Protein AF-A0A9E7H7T5-F1 (afdb_monomer)

Secondary structure (DSSP, 8-state):
-GGGHHHHHHHHHHHHHHHHHHHHHHHHHHHHHHHIIIIIIHHHHHHHHHHHHHHHHHHHHHHHHHHHHHHHHHHHHHH-TT-PPPHHHHHHHHHHHHHHHHHHHHHHHHHHHHHHHHHHHHHHHHHTS-----EETTEEPPP-TTTTT--HHHHHHHHHHHHHHH--THHHHHHHHHHHHHHHHHHHHHH--HHHHHHHHHHHHHHHHHHHHHHHHHHHHHHHHHHSS-TTS-----S-STTTSSSSS--

Organism: NCBI:txid320322

Mean predicted aligned error: 14.16 Å

Sequence (251 aa):
MLTRLTPLKKLINNFSTEIGITIQVVESISRKINKLRNEELWPQITDLLLRIIRMWNGMLECHQMQWLAISEAKRLDLEISGGKLSGDHADEMMQLEMEMLKWIGNFSAWVNAQRNYVKALNGWLLLHLHHEPEETADGVTPFSPGRIGAPLVFIVSNCWSQAMDWNSEREVLDAMQASAAAMHHLWKQQNMEPNERMKASRDRDAWLRALKQKSKSIHREMDSLKGSWPSCLAIPVFPFINGRLKSMQRD

InterPro domains:
  IPR006867 Domain of unknown function DUF632 [PF04782] (8-185)

Structure (mmCIF, N/CA/C/O backbone):
data_AF-A0A9E7H7T5-F1
#
_entry.id   AF-A0A9E7H7T5-F1
#
loop_
_atom_site.group_PDB
_atom_site.id
_atom_site.type_symbol
_atom_site.label_atom_id
_atom_site.label_alt_id
_atom_site.label_comp_id
_atom_site.label_asym_id
_atom_site.label_entity_id
_atom_site.label_seq_id
_atom_site.pdbx_PDB_ins_code
_atom_site.Cartn_x
_atom_site.Cartn_y
_atom_site.Cartn_z
_atom_site.occupancy
_atom_site.B_iso_or_equiv
_atom_site.auth_seq_id
_atom_site.auth_comp_id
_atom_site.auth_asym_id
_atom_site.auth_atom_id
_atom_site.pdbx_PDB_model_num
ATOM 1 N N . MET A 1 1 ? -45.328 -8.128 54.330 1.00 54.44 1 MET A N 1
ATOM 2 C CA . MET A 1 1 ? -44.945 -7.083 53.349 1.00 54.44 1 MET A CA 1
ATOM 3 C C . MET A 1 1 ? -43.490 -6.625 53.525 1.00 54.44 1 MET A C 1
ATOM 5 O O . MET A 1 1 ? -42.759 -6.615 52.546 1.00 54.44 1 MET A O 1
ATOM 9 N N . LEU A 1 2 ? -43.025 -6.349 54.753 1.00 57.38 2 LEU A N 1
ATOM 10 C CA . LEU A 1 2 ? -41.648 -5.898 55.047 1.00 57.38 2 LEU A CA 1
ATOM 11 C C . LEU A 1 2 ? -40.529 -6.927 54.755 1.00 57.38 2 LEU A C 1
ATOM 13 O O . LEU A 1 2 ? -39.432 -6.538 54.366 1.00 57.38 2 LEU A O 1
ATOM 17 N N . THR A 1 3 ? -40.800 -8.233 54.851 1.00 61.06 3 THR A N 1
ATOM 18 C CA . THR A 1 3 ? -39.810 -9.313 54.632 1.00 61.06 3 THR A CA 1
ATOM 19 C C . THR A 1 3 ? -39.387 -9.521 53.173 1.00 61.06 3 THR A C 1
ATOM 21 O O . THR A 1 3 ? -38.349 -10.123 52.925 1.00 61.06 3 THR A O 1
ATOM 24 N N . ARG A 1 4 ? -40.145 -9.006 52.192 1.00 61.66 4 ARG A N 1
ATOM 25 C CA . ARG A 1 4 ? -39.803 -9.092 50.755 1.00 61.66 4 ARG A CA 1
ATOM 26 C C . ARG A 1 4 ? -39.062 -7.863 50.215 1.00 61.66 4 ARG A C 1
ATOM 28 O O . ARG A 1 4 ? -38.539 -7.904 49.108 1.00 61.66 4 ARG A O 1
ATOM 35 N N . LEU A 1 5 ? -38.995 -6.783 50.992 1.00 74.31 5 LEU A N 1
ATOM 36 C CA . LEU A 1 5 ? -38.373 -5.517 50.593 1.00 74.31 5 LEU A CA 1
ATOM 37 C C . LEU A 1 5 ? -36.852 -5.517 50.793 1.00 74.31 5 LEU A C 1
ATOM 39 O O . LEU A 1 5 ? -36.132 -4.869 50.038 1.00 74.31 5 LEU A O 1
ATOM 43 N N . THR A 1 6 ? -36.346 -6.251 51.787 1.00 83.00 6 THR A N 1
ATOM 44 C CA . THR A 1 6 ? -34.906 -6.321 52.073 1.00 83.00 6 THR A CA 1
ATOM 45 C C . THR A 1 6 ? -34.107 -7.092 51.011 1.00 83.00 6 THR A C 1
ATOM 47 O O . THR A 1 6 ? -33.052 -6.584 50.623 1.00 83.00 6 THR A O 1
ATOM 50 N N . PRO A 1 7 ? -34.580 -8.225 50.442 1.00 86.81 7 PRO A N 1
ATOM 51 C CA . PRO A 1 7 ? -33.852 -8.915 49.376 1.00 86.81 7 PRO A CA 1
ATOM 52 C C . PRO A 1 7 ? -33.838 -8.113 48.069 1.00 86.81 7 PRO A C 1
ATOM 54 O O . PRO A 1 7 ? -32.809 -8.060 47.403 1.00 86.81 7 PRO A O 1
ATOM 57 N N . LEU A 1 8 ? -34.941 -7.428 47.735 1.00 91.75 8 LEU A N 1
ATOM 58 C CA . LEU A 1 8 ? -35.030 -6.577 46.543 1.00 91.75 8 LEU A CA 1
ATOM 59 C C . LEU A 1 8 ? -34.070 -5.381 46.626 1.00 91.75 8 LEU A C 1
ATOM 61 O O . LEU A 1 8 ? -33.352 -5.104 45.671 1.00 91.75 8 LEU A O 1
ATOM 65 N N . LYS A 1 9 ? -33.993 -4.711 47.786 1.00 90.88 9 LYS A N 1
ATOM 66 C CA . LYS A 1 9 ? -33.022 -3.627 48.023 1.00 90.88 9 LYS A CA 1
ATOM 67 C C . LYS A 1 9 ? -31.575 -4.106 47.887 1.00 90.88 9 LYS A C 1
ATOM 69 O O . LYS A 1 9 ? -30.760 -3.414 47.285 1.00 90.88 9 LYS A O 1
ATOM 74 N N . LYS A 1 10 ? -31.259 -5.293 48.417 1.00 93.19 10 LYS A N 1
ATOM 75 C CA . LYS A 1 10 ? -29.925 -5.896 48.280 1.00 93.19 10 LYS A CA 1
ATOM 76 C C . LYS A 1 10 ? -29.592 -6.189 46.813 1.00 93.19 10 LYS A C 1
ATOM 78 O O . LYS A 1 10 ? -28.490 -5.880 46.378 1.00 93.19 10 LYS A O 1
ATOM 83 N N . LEU A 1 11 ? -30.546 -6.730 46.056 1.00 94.00 11 LEU A N 1
ATOM 84 C CA . LEU A 1 11 ? -30.377 -7.015 44.631 1.00 94.00 11 LEU A CA 1
ATOM 85 C C . LEU A 1 11 ? -30.129 -5.735 43.814 1.00 94.00 11 LEU A C 1
ATOM 87 O O . LEU A 1 11 ? -29.199 -5.698 43.017 1.00 94.00 11 LEU A O 1
ATOM 91 N N . ILE A 1 12 ? -30.903 -4.672 44.061 1.00 95.06 12 ILE A N 1
ATOM 92 C CA . ILE A 1 12 ? -30.713 -3.364 43.410 1.00 95.06 12 ILE A CA 1
ATOM 93 C C . ILE A 1 12 ? -29.323 -2.798 43.718 1.00 95.06 12 ILE A C 1
ATOM 95 O O . ILE A 1 12 ? -28.620 -2.382 42.805 1.00 95.06 12 ILE A O 1
ATOM 99 N N . ASN A 1 13 ? -28.896 -2.819 44.984 1.00 94.12 13 ASN A N 1
ATOM 100 C CA . ASN A 1 13 ? -27.571 -2.320 45.362 1.00 94.12 13 ASN A CA 1
ATOM 101 C C . ASN A 1 13 ? -26.435 -3.122 44.713 1.00 94.12 13 ASN A C 1
ATOM 103 O O . ASN A 1 13 ? -25.432 -2.534 44.304 1.00 94.12 13 ASN A O 1
ATOM 107 N N . ASN A 1 14 ? -26.594 -4.443 44.595 1.00 95.38 14 ASN A N 1
ATOM 108 C CA . ASN A 1 14 ? -25.627 -5.289 43.905 1.00 95.38 14 ASN A CA 1
ATOM 109 C C . ASN A 1 14 ? -25.522 -4.904 42.423 1.00 95.38 14 ASN A C 1
ATOM 111 O O . ASN A 1 14 ? -24.422 -4.608 41.969 1.00 95.38 14 ASN A O 1
ATOM 115 N N . PHE A 1 15 ? -26.647 -4.806 41.703 1.00 95.69 15 PHE A N 1
ATOM 116 C CA . PHE A 1 15 ? -26.643 -4.394 40.295 1.00 95.69 15 PHE A CA 1
ATOM 117 C C . PHE A 1 15 ? -26.070 -2.992 40.092 1.00 95.69 15 PHE A C 1
ATOM 119 O O . PHE A 1 15 ? -25.265 -2.787 39.190 1.00 95.69 15 PHE A O 1
ATOM 126 N N . SER A 1 16 ? -26.421 -2.029 40.947 1.00 94.75 16 SER A N 1
ATOM 127 C CA . SER A 1 16 ? -25.840 -0.683 40.880 1.00 94.75 16 SER A CA 1
ATOM 128 C C . SER A 1 16 ? -24.320 -0.709 41.056 1.00 94.75 16 SER A C 1
ATOM 130 O O . SER A 1 16 ? -23.607 0.014 40.362 1.00 94.75 16 SER A O 1
ATOM 132 N N . THR A 1 17 ? -23.814 -1.565 41.948 1.00 96.38 17 THR A N 1
ATOM 133 C CA . THR A 1 17 ? -22.369 -1.751 42.141 1.00 96.38 17 THR A CA 1
ATOM 134 C C . THR A 1 17 ? -21.724 -2.397 40.913 1.00 96.38 17 THR A C 1
ATOM 136 O O . THR A 1 17 ? -20.694 -1.916 40.448 1.00 96.38 17 THR A O 1
ATOM 139 N N . GLU A 1 18 ? -22.336 -3.439 40.343 1.00 95.62 18 GLU A N 1
ATOM 140 C CA . GLU A 1 18 ? -21.846 -4.109 39.129 1.00 95.62 18 GLU A CA 1
ATOM 141 C C . GLU A 1 18 ? -21.808 -3.171 37.915 1.00 95.62 18 GLU A C 1
ATOM 143 O O . GLU A 1 18 ? -20.810 -3.133 37.191 1.00 95.62 18 GLU A O 1
ATOM 148 N N . ILE A 1 19 ? -22.853 -2.361 37.719 1.00 96.00 19 ILE A N 1
ATOM 149 C CA . ILE A 1 19 ? -22.902 -1.329 36.675 1.00 96.00 19 ILE A CA 1
ATOM 150 C C . ILE A 1 19 ? -21.791 -0.300 36.904 1.00 96.00 19 ILE A C 1
ATOM 152 O O . ILE A 1 19 ? -21.055 0.021 35.972 1.00 96.00 19 ILE A O 1
ATOM 156 N N . GLY A 1 20 ? -21.618 0.174 38.142 1.00 96.38 20 GLY A N 1
ATOM 157 C CA . GLY A 1 20 ? -20.566 1.132 38.490 1.00 96.38 20 GLY A CA 1
ATOM 158 C C . GLY A 1 20 ? -19.160 0.606 38.188 1.00 96.38 20 GLY A C 1
ATOM 159 O O . GLY A 1 20 ? -18.361 1.304 37.565 1.00 96.38 20 GLY A O 1
ATOM 160 N N . ILE A 1 21 ? -18.873 -0.646 38.559 1.00 95.75 21 ILE A N 1
ATOM 161 C CA . ILE A 1 21 ? -17.597 -1.307 38.250 1.00 95.75 21 ILE A CA 1
ATOM 162 C C . ILE A 1 21 ? -17.413 -1.430 36.734 1.00 95.75 21 ILE A C 1
ATOM 164 O O . ILE A 1 21 ? -16.344 -1.115 36.213 1.00 95.75 21 ILE A O 1
ATOM 168 N N . THR A 1 22 ? -18.456 -1.847 36.015 1.00 95.06 22 THR A N 1
ATOM 169 C CA . THR A 1 22 ? -18.406 -2.018 34.556 1.00 95.06 22 THR A CA 1
ATOM 170 C C . THR A 1 22 ? -18.082 -0.701 33.852 1.00 95.06 22 THR A C 1
ATOM 172 O O . THR A 1 22 ? -17.203 -0.672 32.992 1.00 95.06 22 THR A O 1
ATOM 175 N N . ILE A 1 23 ? -18.717 0.403 34.256 1.00 93.69 23 ILE A N 1
ATOM 176 C CA . ILE A 1 23 ? -18.436 1.742 33.715 1.00 93.69 23 ILE A CA 1
ATOM 177 C C . ILE A 1 23 ? -16.967 2.116 33.944 1.00 93.69 23 ILE A C 1
ATOM 179 O O . ILE A 1 23 ? -16.279 2.497 32.999 1.00 93.69 23 ILE A O 1
ATOM 183 N N . GLN A 1 24 ? -16.446 1.934 35.162 1.00 94.75 24 GLN A N 1
ATOM 184 C CA . GLN A 1 24 ? -15.044 2.248 35.471 1.00 94.75 24 GLN A CA 1
ATOM 185 C C . GLN A 1 24 ? -14.054 1.424 34.635 1.00 94.75 24 GLN A C 1
ATOM 187 O O . GLN A 1 24 ? -13.020 1.942 34.197 1.00 94.75 24 GLN A O 1
ATOM 192 N N . VAL A 1 25 ? -14.359 0.145 34.393 1.00 95.44 25 VAL A N 1
ATOM 193 C CA . VAL A 1 25 ? -13.550 -0.725 33.529 1.00 95.44 25 VAL A CA 1
ATOM 194 C C . VAL A 1 25 ? -13.565 -0.212 32.088 1.00 95.44 25 VAL A C 1
ATOM 196 O O . VAL A 1 25 ? -12.494 -0.055 31.497 1.00 95.44 25 VAL A O 1
ATOM 199 N N . VAL A 1 26 ? -14.741 0.112 31.542 1.00 92.88 26 VAL A N 1
ATOM 200 C CA . VAL A 1 26 ? -14.886 0.660 30.182 1.00 92.88 26 VAL A CA 1
ATOM 201 C C . VAL A 1 26 ? -14.126 1.977 30.036 1.00 92.88 26 VAL A C 1
ATOM 203 O O . VAL A 1 26 ? -13.353 2.135 29.094 1.00 92.88 26 VAL A O 1
ATOM 206 N N . GLU A 1 27 ? -14.256 2.903 30.985 1.00 91.06 27 GLU A N 1
ATOM 207 C CA . GLU A 1 27 ? -13.514 4.166 30.965 1.00 91.06 27 GLU A CA 1
ATOM 208 C C . GLU A 1 27 ? -11.994 3.954 31.002 1.00 91.06 27 GLU A C 1
ATOM 210 O O . GLU A 1 27 ? -11.244 4.634 30.297 1.00 91.06 27 GLU A O 1
ATOM 215 N N . SER A 1 28 ? -11.521 3.001 31.811 1.00 95.19 28 SER A N 1
ATOM 216 C CA . SER A 1 28 ? -10.102 2.645 31.894 1.00 95.19 28 SER A CA 1
ATOM 217 C C . SER A 1 28 ? -9.572 2.099 30.565 1.00 95.19 28 SER A C 1
ATOM 219 O O . SER A 1 28 ? -8.500 2.509 30.111 1.00 95.19 28 SER A O 1
ATOM 221 N N . ILE A 1 29 ? -10.341 1.227 29.906 1.00 91.56 29 ILE A N 1
ATOM 222 C CA . ILE A 1 29 ? -10.016 0.692 28.578 1.00 91.56 29 ILE A CA 1
ATOM 223 C C . ILE A 1 29 ? -10.005 1.818 27.537 1.00 91.56 29 ILE A C 1
ATOM 225 O O . ILE A 1 29 ? -9.017 1.969 26.817 1.00 91.56 29 ILE A O 1
ATOM 229 N N . SER A 1 30 ? -11.036 2.665 27.505 1.00 90.44 30 SER A N 1
ATOM 230 C CA . SER A 1 30 ? -11.136 3.799 26.578 1.00 90.44 30 SER A CA 1
ATOM 231 C C . SER A 1 30 ? -9.973 4.781 26.725 1.00 90.44 30 SER A C 1
ATOM 233 O O . SER A 1 30 ? -9.417 5.233 25.724 1.00 90.44 30 SER A O 1
ATOM 235 N N . ARG A 1 31 ? -9.529 5.075 27.957 1.00 90.94 31 ARG A N 1
ATOM 236 C CA . ARG A 1 31 ? -8.329 5.898 28.193 1.00 90.94 31 ARG A CA 1
ATOM 237 C C . ARG A 1 31 ? -7.074 5.262 27.596 1.00 90.94 31 ARG A C 1
ATOM 239 O O . ARG A 1 31 ? -6.306 5.958 26.935 1.00 90.94 31 ARG A O 1
ATOM 246 N N . LYS A 1 32 ? -6.877 3.952 27.783 1.00 94.00 32 LYS A N 1
ATOM 247 C CA . LYS A 1 32 ? -5.732 3.227 27.202 1.00 94.00 32 LYS A CA 1
ATOM 248 C C . LYS A 1 32 ? -5.766 3.233 25.673 1.00 94.00 32 LYS A C 1
ATOM 250 O O . LYS A 1 32 ? -4.743 3.501 25.054 1.00 94.00 32 LYS A O 1
ATOM 255 N N . ILE A 1 33 ? -6.931 3.006 25.069 1.00 90.75 33 ILE A N 1
ATOM 256 C CA . ILE A 1 33 ? -7.122 3.072 23.613 1.00 90.75 33 ILE A CA 1
ATOM 257 C C . ILE A 1 33 ? -6.798 4.472 23.083 1.00 90.75 33 ILE A C 1
ATOM 259 O O . ILE A 1 33 ? -6.057 4.608 22.112 1.00 90.75 33 ILE A O 1
ATOM 263 N N . ASN A 1 34 ? -7.322 5.519 23.726 1.00 88.88 34 ASN A N 1
ATOM 264 C CA . ASN A 1 34 ? -7.067 6.900 23.321 1.00 88.88 34 ASN A CA 1
ATOM 265 C C . ASN A 1 34 ? -5.576 7.245 23.398 1.00 88.88 34 ASN A C 1
ATOM 267 O O . ASN A 1 34 ? -5.068 7.889 22.481 1.00 88.88 34 ASN A O 1
ATOM 271 N N . LYS A 1 35 ? -4.879 6.774 24.441 1.00 91.06 35 LYS A N 1
ATOM 272 C CA . LYS A 1 35 ? -3.426 6.910 24.576 1.00 91.06 35 LYS A CA 1
ATOM 273 C C . LYS A 1 35 ? -2.686 6.207 23.434 1.00 91.06 35 LYS A C 1
ATOM 275 O O . LYS A 1 35 ? -1.933 6.858 22.718 1.00 91.06 35 LYS A O 1
ATOM 280 N N . LEU A 1 36 ? -2.965 4.922 23.199 1.00 92.56 36 LEU A N 1
ATOM 281 C CA . LEU A 1 36 ? -2.363 4.153 22.101 1.00 92.56 36 LEU A CA 1
ATOM 282 C C . LEU A 1 36 ? -2.572 4.844 20.747 1.00 92.56 36 LEU A C 1
ATOM 284 O O . LEU A 1 36 ? -1.635 4.998 19.970 1.00 92.56 36 LEU A O 1
ATOM 288 N N . ARG A 1 37 ? -3.793 5.311 20.472 1.00 90.81 37 ARG A N 1
ATOM 289 C CA . ARG A 1 37 ? -4.144 5.982 19.217 1.00 90.81 37 ARG A CA 1
ATOM 290 C C . ARG A 1 37 ? -3.419 7.322 19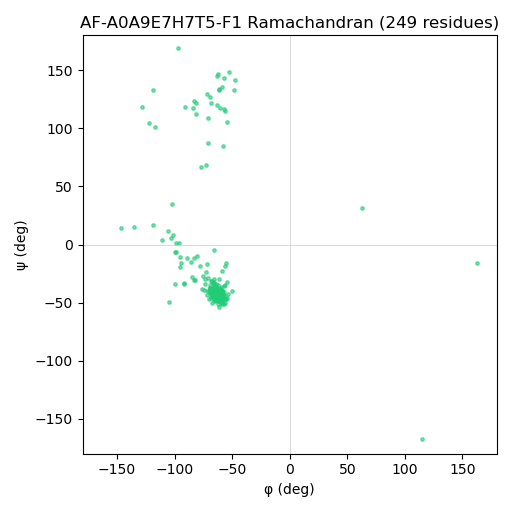.041 1.00 90.81 37 ARG A C 1
ATOM 292 O O . ARG A 1 37 ? -2.906 7.602 17.960 1.00 90.81 37 ARG A O 1
ATOM 299 N N . ASN A 1 38 ? -3.443 8.174 20.063 1.00 87.44 38 ASN A N 1
ATOM 300 C CA . ASN A 1 38 ? -3.043 9.576 19.931 1.00 87.44 38 ASN A CA 1
ATOM 301 C C . ASN A 1 38 ? -1.561 9.814 20.248 1.00 87.44 38 ASN A C 1
ATOM 303 O O . ASN A 1 38 ? -0.954 10.687 19.637 1.00 87.44 38 ASN A O 1
ATOM 307 N N . GLU A 1 39 ? -0.990 9.069 21.194 1.00 91.25 39 GLU A N 1
ATOM 308 C CA . GLU A 1 39 ? 0.379 9.286 21.677 1.00 91.25 39 GLU A CA 1
ATOM 309 C C . GLU A 1 39 ? 1.382 8.325 21.034 1.00 91.25 39 GLU A C 1
ATOM 311 O O . GLU A 1 39 ? 2.515 8.717 20.782 1.00 91.25 39 GLU A O 1
ATOM 316 N N . GLU A 1 40 ? 0.982 7.086 20.734 1.00 93.00 40 GLU A N 1
ATOM 317 C CA . GLU A 1 40 ? 1.914 6.061 20.240 1.00 93.00 40 GLU A CA 1
ATOM 318 C C . GLU A 1 40 ? 1.771 5.810 18.737 1.00 93.00 40 GLU A C 1
ATOM 320 O O . GLU A 1 40 ? 2.761 5.817 18.004 1.00 93.00 40 GLU A O 1
ATOM 325 N N . LEU A 1 41 ? 0.545 5.606 18.256 1.00 92.88 41 LEU A N 1
ATOM 326 C CA . LEU A 1 41 ? 0.272 5.292 16.856 1.00 92.88 41 LEU A CA 1
ATOM 327 C C . LEU A 1 41 ? 0.480 6.507 15.948 1.00 92.88 41 LEU A C 1
ATOM 329 O O . LEU A 1 41 ? 1.068 6.382 14.877 1.00 92.88 41 LEU A O 1
ATOM 333 N N . TRP A 1 42 ? 0.017 7.689 16.356 1.00 92.25 42 TRP A N 1
ATOM 334 C CA . TRP A 1 42 ? 0.097 8.888 15.521 1.00 92.25 42 TRP A CA 1
ATOM 335 C C . TRP A 1 42 ? 1.534 9.270 15.101 1.00 92.25 42 TRP A C 1
ATOM 337 O O . TRP A 1 42 ? 1.755 9.477 13.900 1.00 92.25 42 TRP A O 1
ATOM 347 N N . PRO A 1 43 ? 2.535 9.299 16.006 1.00 94.31 43 PRO A N 1
ATOM 348 C CA . PRO A 1 43 ? 3.925 9.524 15.609 1.00 94.31 43 PRO A CA 1
ATOM 349 C C . PRO A 1 43 ? 4.452 8.460 14.642 1.00 94.31 43 PRO A C 1
ATOM 351 O O . PRO A 1 43 ? 5.150 8.800 13.691 1.00 94.31 43 PRO A O 1
ATOM 354 N N . GLN A 1 44 ? 4.079 7.190 14.837 1.00 94.50 44 GLN A N 1
ATOM 355 C CA . GLN A 1 44 ? 4.502 6.092 13.961 1.00 94.50 44 GLN A CA 1
ATOM 356 C C . GLN A 1 44 ? 3.932 6.233 12.548 1.00 94.50 44 GLN A C 1
ATOM 358 O O . GLN A 1 44 ? 4.663 6.073 11.575 1.00 94.50 44 GLN A O 1
ATOM 363 N N . ILE A 1 45 ? 2.647 6.579 12.421 1.00 92.69 45 ILE A N 1
ATOM 364 C CA . ILE A 1 45 ? 2.020 6.836 11.117 1.00 92.69 45 ILE A CA 1
ATOM 365 C C . ILE A 1 45 ? 2.684 8.024 10.423 1.00 92.69 45 ILE A C 1
ATOM 367 O O . ILE A 1 45 ? 2.970 7.962 9.228 1.00 92.69 45 ILE A O 1
ATOM 371 N N . THR A 1 46 ? 2.976 9.086 11.170 1.00 92.38 46 THR A N 1
ATOM 372 C CA . THR A 1 46 ? 3.638 10.276 10.624 1.00 92.38 46 THR A CA 1
ATOM 373 C C . THR A 1 46 ? 5.042 9.946 10.112 1.00 92.38 46 THR A C 1
ATOM 375 O O . THR A 1 46 ? 5.383 10.290 8.980 1.00 92.38 46 THR A O 1
ATOM 378 N N . ASP A 1 47 ? 5.843 9.233 10.907 1.00 95.06 47 ASP A N 1
ATOM 379 C CA . ASP A 1 47 ? 7.189 8.804 10.515 1.00 95.06 47 ASP A CA 1
ATOM 380 C C . ASP A 1 47 ? 7.153 7.852 9.309 1.00 95.06 47 ASP A C 1
ATOM 382 O O . ASP A 1 47 ? 7.922 8.017 8.361 1.00 95.06 47 ASP A O 1
ATOM 386 N N . LEU A 1 48 ? 6.207 6.907 9.282 1.00 93.25 48 LEU A N 1
ATOM 387 C CA . LEU A 1 48 ? 6.011 5.997 8.154 1.00 93.25 48 LEU A CA 1
ATOM 388 C C . LEU A 1 48 ? 5.718 6.760 6.857 1.00 93.25 48 LEU A C 1
ATOM 390 O O . LEU A 1 48 ? 6.373 6.513 5.844 1.00 93.25 48 LEU A O 1
ATOM 394 N N . LEU A 1 49 ? 4.777 7.707 6.883 1.00 91.25 49 LEU A N 1
ATOM 395 C CA . LEU A 1 49 ? 4.433 8.517 5.712 1.00 91.25 49 LEU A CA 1
ATOM 396 C C . LEU A 1 49 ? 5.638 9.323 5.214 1.00 91.25 49 LEU A C 1
ATOM 398 O O . LEU A 1 49 ? 5.924 9.327 4.017 1.00 91.25 49 LEU A O 1
ATOM 402 N N . LEU A 1 50 ? 6.397 9.942 6.124 1.00 93.50 50 LEU A N 1
ATOM 403 C CA . LEU A 1 50 ? 7.615 10.679 5.776 1.00 93.50 50 LEU A CA 1
ATOM 404 C C . LEU A 1 50 ? 8.674 9.777 5.130 1.00 93.50 50 LEU A C 1
ATOM 406 O O . LEU A 1 50 ? 9.297 10.168 4.140 1.00 93.50 50 LEU A O 1
ATOM 410 N N . ARG A 1 51 ? 8.876 8.563 5.654 1.00 95.19 51 ARG A N 1
ATOM 411 C CA . ARG A 1 51 ? 9.808 7.584 5.074 1.00 95.19 51 ARG A CA 1
ATOM 412 C C . ARG A 1 51 ? 9.363 7.118 3.694 1.00 95.19 51 ARG A C 1
ATOM 414 O O . ARG A 1 51 ? 10.200 7.035 2.800 1.00 95.19 51 ARG A O 1
ATOM 421 N N . ILE A 1 52 ? 8.068 6.863 3.506 1.00 90.50 52 ILE A N 1
ATOM 422 C CA . ILE A 1 52 ? 7.500 6.474 2.209 1.00 90.50 52 ILE A CA 1
ATOM 423 C C . ILE A 1 52 ? 7.724 7.586 1.176 1.00 90.50 52 ILE A C 1
ATOM 425 O O . ILE A 1 52 ? 8.208 7.302 0.085 1.00 90.50 52 ILE A O 1
ATOM 429 N N . ILE A 1 53 ? 7.458 8.850 1.523 1.00 90.06 53 ILE A N 1
ATOM 430 C CA . ILE A 1 53 ? 7.696 9.999 0.630 1.00 90.06 53 ILE A CA 1
ATOM 431 C C . ILE A 1 53 ? 9.174 10.080 0.224 1.00 90.06 53 ILE A C 1
ATOM 433 O O . ILE A 1 53 ? 9.490 10.201 -0.958 1.00 90.06 53 ILE A O 1
ATOM 437 N N . ARG A 1 54 ? 10.094 9.973 1.191 1.00 94.19 54 ARG A N 1
ATOM 438 C CA . ARG A 1 54 ? 11.542 10.008 0.921 1.00 94.19 54 ARG A CA 1
ATOM 439 C C . ARG A 1 54 ? 11.990 8.862 0.015 1.00 94.19 54 ARG A C 1
ATOM 441 O O . ARG A 1 54 ? 12.756 9.096 -0.914 1.00 94.19 54 ARG A O 1
ATOM 448 N N . MET A 1 55 ? 11.498 7.650 0.268 1.00 93.25 55 MET A N 1
ATOM 449 C CA . MET A 1 55 ? 11.777 6.478 -0.562 1.00 93.25 55 MET A CA 1
ATOM 450 C C . MET A 1 55 ? 11.322 6.705 -2.009 1.00 93.25 55 MET A C 1
ATOM 452 O O . MET A 1 55 ? 12.091 6.444 -2.930 1.00 93.25 55 MET A O 1
ATOM 456 N N . TRP A 1 56 ? 10.107 7.224 -2.218 1.00 88.75 56 TRP A N 1
ATOM 457 C CA . TRP A 1 56 ? 9.583 7.488 -3.561 1.00 88.75 56 TRP A CA 1
ATOM 458 C C . TRP A 1 56 ? 10.367 8.554 -4.318 1.00 88.75 56 TRP A C 1
ATOM 460 O O . TRP A 1 56 ? 10.622 8.375 -5.506 1.00 88.75 56 TRP A O 1
ATOM 470 N N . ASN A 1 57 ? 10.809 9.611 -3.636 1.00 90.38 57 ASN A N 1
ATOM 471 C CA . ASN A 1 57 ? 11.670 10.624 -4.248 1.00 90.38 57 ASN A CA 1
ATOM 472 C C . ASN A 1 57 ? 12.999 10.021 -4.727 1.00 90.38 57 ASN A C 1
ATOM 474 O O . ASN A 1 57 ? 13.390 10.244 -5.869 1.00 90.38 57 ASN A O 1
ATOM 478 N N . GLY A 1 58 ? 13.651 9.203 -3.892 1.00 91.38 58 GLY A N 1
ATOM 479 C CA . GLY A 1 58 ? 14.878 8.507 -4.293 1.00 91.38 58 GLY A CA 1
ATOM 480 C C . GLY A 1 58 ? 14.646 7.517 -5.438 1.00 91.38 58 GLY A C 1
ATOM 481 O O . GLY A 1 58 ? 15.475 7.392 -6.338 1.00 91.38 58 GLY A O 1
ATOM 482 N N . MET A 1 59 ? 13.492 6.844 -5.454 1.00 86.06 59 MET A N 1
ATOM 483 C CA . MET A 1 59 ? 13.147 5.923 -6.535 1.00 86.06 59 MET A CA 1
ATOM 484 C C . MET A 1 59 ? 12.932 6.651 -7.868 1.00 86.06 59 MET A C 1
ATOM 486 O O . MET A 1 59 ? 13.406 6.193 -8.907 1.00 86.06 59 MET A O 1
ATOM 490 N N . LEU A 1 60 ? 12.261 7.805 -7.843 1.00 86.44 60 LEU A N 1
ATOM 491 C CA . LEU A 1 60 ? 12.075 8.644 -9.024 1.00 86.44 60 LEU A CA 1
ATOM 492 C C . LEU A 1 60 ? 13.420 9.086 -9.615 1.00 86.44 60 LEU A C 1
ATOM 494 O O . LEU A 1 60 ? 13.623 8.951 -10.821 1.00 86.44 60 LEU A O 1
ATOM 498 N N . GLU A 1 61 ? 14.343 9.554 -8.772 1.00 89.50 61 GLU A N 1
ATOM 499 C CA . GLU A 1 61 ? 15.696 9.944 -9.186 1.00 89.50 61 GLU A CA 1
ATOM 500 C C . GLU A 1 61 ? 16.435 8.771 -9.847 1.00 89.50 61 GLU A C 1
ATOM 502 O O . GLU A 1 61 ? 16.950 8.895 -10.959 1.00 89.50 61 GLU A O 1
ATOM 507 N N . CYS A 1 62 ? 16.391 7.588 -9.230 1.00 85.94 62 CYS A N 1
ATOM 508 C CA . CYS A 1 62 ? 16.990 6.377 -9.788 1.00 85.94 62 CYS A CA 1
ATOM 509 C C . CYS A 1 62 ? 16.426 6.023 -11.174 1.00 85.94 62 CYS A C 1
ATOM 511 O O . CYS A 1 62 ? 17.194 5.686 -12.076 1.00 85.94 62 CYS A O 1
ATOM 513 N N . HIS A 1 63 ? 15.110 6.121 -11.389 1.00 82.19 63 HIS A N 1
ATOM 514 C CA . HIS A 1 63 ? 14.522 5.851 -12.708 1.00 82.19 63 HIS A CA 1
ATOM 515 C C . HIS A 1 63 ? 14.865 6.900 -13.752 1.00 82.19 63 HIS A C 1
ATOM 517 O O . HIS A 1 63 ? 15.063 6.544 -14.913 1.00 82.19 63 HIS A O 1
ATOM 523 N N . GLN A 1 64 ? 14.970 8.170 -13.363 1.00 84.38 64 GLN A N 1
ATOM 524 C CA . GLN A 1 64 ? 15.445 9.217 -14.264 1.00 84.38 64 GLN A CA 1
ATOM 525 C C . GLN A 1 64 ? 16.878 8.923 -14.719 1.00 84.38 64 GLN A C 1
ATOM 527 O O . GLN A 1 64 ? 17.158 8.968 -15.916 1.00 84.38 64 GLN A O 1
ATOM 532 N N . MET A 1 65 ? 17.762 8.531 -13.795 1.00 85.50 65 MET A N 1
ATOM 533 C CA . MET A 1 65 ? 19.136 8.142 -14.128 1.00 85.50 65 MET A CA 1
ATOM 534 C C . MET A 1 65 ? 19.192 6.890 -15.017 1.00 85.50 65 MET A C 1
ATOM 536 O O . MET A 1 65 ? 19.916 6.881 -16.010 1.00 85.50 65 MET A O 1
ATOM 540 N N . GLN A 1 66 ? 18.399 5.855 -14.716 1.00 79.75 66 GLN A N 1
ATOM 541 C CA . GLN A 1 66 ? 18.298 4.649 -15.551 1.00 79.75 66 GLN A CA 1
ATOM 542 C C . GLN A 1 66 ? 17.804 4.976 -16.963 1.00 79.75 66 GLN A C 1
ATOM 544 O O . GLN A 1 66 ? 18.356 4.483 -17.943 1.00 79.75 66 GLN A O 1
ATOM 549 N N . TRP A 1 67 ? 16.783 5.826 -17.085 1.00 79.69 67 TRP A N 1
ATOM 550 C CA . TRP A 1 67 ? 16.248 6.237 -18.378 1.00 79.69 67 TRP A CA 1
ATOM 551 C C . TRP A 1 67 ? 17.277 7.013 -19.208 1.00 79.69 67 TRP A C 1
ATOM 553 O O . TRP A 1 67 ? 17.418 6.736 -20.399 1.00 79.69 67 TRP A O 1
ATOM 563 N N . LEU A 1 68 ? 18.024 7.934 -18.586 1.00 82.81 68 LEU A N 1
ATOM 564 C CA . LEU A 1 68 ? 19.118 8.661 -19.239 1.00 82.81 68 LEU A CA 1
ATOM 565 C C . LEU A 1 68 ? 20.220 7.712 -19.728 1.00 82.81 68 LEU A C 1
ATOM 567 O O . LEU A 1 68 ? 20.674 7.827 -20.862 1.00 82.81 68 LEU A O 1
ATOM 571 N N . ALA A 1 69 ? 20.615 6.735 -18.910 1.00 77.38 69 ALA A N 1
ATOM 572 C CA . ALA A 1 69 ? 21.614 5.745 -19.307 1.00 77.38 69 ALA A CA 1
ATOM 573 C C . ALA A 1 69 ? 21.137 4.886 -20.495 1.00 77.38 69 ALA A C 1
ATOM 575 O O . ALA A 1 69 ? 21.886 4.657 -21.443 1.00 77.38 69 ALA A O 1
ATOM 576 N N . ILE A 1 70 ? 19.874 4.444 -20.477 1.00 74.44 70 ILE A N 1
ATOM 577 C CA . ILE A 1 70 ? 19.279 3.633 -21.551 1.00 74.44 70 ILE A CA 1
ATOM 578 C C . ILE A 1 70 ? 19.142 4.433 -22.852 1.00 74.44 70 ILE A C 1
ATOM 580 O O . ILE A 1 70 ? 19.359 3.886 -23.935 1.00 74.44 70 ILE A O 1
ATOM 584 N N . SER A 1 7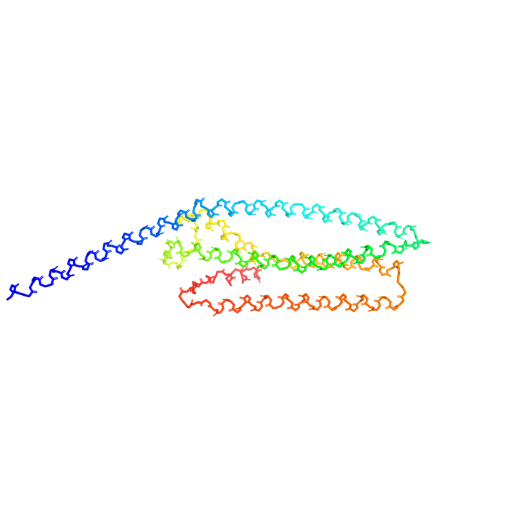1 ? 18.737 5.703 -22.778 1.00 72.81 71 SER A N 1
ATOM 585 C CA . SER A 1 71 ? 18.580 6.544 -23.968 1.00 72.81 71 SER A CA 1
ATOM 586 C C . SER A 1 71 ? 19.927 6.851 -24.622 1.00 72.81 71 SER A C 1
ATOM 588 O O . SER A 1 71 ? 20.035 6.771 -25.846 1.00 72.81 71 SER A O 1
ATOM 590 N N . GLU A 1 72 ? 20.962 7.088 -23.820 1.00 73.88 72 GLU A N 1
ATOM 591 C CA . GLU A 1 72 ? 22.325 7.290 -24.306 1.00 73.88 72 GLU A CA 1
ATOM 592 C C . GLU A 1 72 ? 22.908 6.012 -24.924 1.00 73.88 72 GLU A C 1
ATOM 594 O O . GLU A 1 72 ? 23.456 6.053 -26.024 1.00 73.88 72 GLU A O 1
ATOM 599 N N . ALA A 1 73 ? 22.701 4.850 -24.292 1.00 69.38 73 ALA A N 1
ATOM 600 C CA . ALA A 1 73 ? 23.105 3.563 -24.859 1.00 69.38 73 ALA A CA 1
ATOM 601 C C . ALA A 1 73 ? 22.442 3.297 -26.223 1.00 69.38 73 ALA A C 1
ATOM 603 O O . ALA A 1 73 ? 23.107 2.865 -27.161 1.00 69.38 73 ALA A O 1
ATOM 604 N N . LYS A 1 74 ? 21.146 3.613 -26.367 1.00 65.75 74 LYS A N 1
ATOM 605 C CA . LYS A 1 74 ? 20.429 3.530 -27.653 1.00 65.75 74 LYS A CA 1
ATOM 606 C C . LYS A 1 74 ? 21.004 4.469 -28.710 1.00 65.75 74 LYS A C 1
ATOM 608 O O . LYS A 1 74 ? 21.094 4.086 -29.872 1.00 65.75 74 LYS A O 1
ATOM 613 N N . ARG A 1 75 ? 21.362 5.699 -28.328 1.00 63.91 75 ARG A N 1
ATOM 614 C CA . ARG A 1 75 ? 21.962 6.689 -29.236 1.00 63.91 75 ARG A CA 1
ATOM 615 C C . ARG A 1 75 ? 23.304 6.188 -29.771 1.00 63.91 75 ARG A C 1
ATOM 617 O O . ARG A 1 75 ? 23.532 6.234 -30.975 1.00 63.91 75 ARG A O 1
ATOM 624 N N . LEU A 1 76 ? 24.145 5.657 -28.886 1.00 63.44 76 LEU A N 1
ATOM 625 C CA . LEU A 1 76 ? 25.445 5.090 -29.240 1.00 63.44 76 LEU A CA 1
ATOM 626 C C . LEU A 1 76 ? 25.312 3.836 -30.119 1.00 63.44 76 LEU A C 1
ATOM 628 O O . LEU A 1 76 ? 26.076 3.685 -31.063 1.00 63.44 76 LEU A O 1
ATOM 632 N N . ASP A 1 77 ? 24.321 2.973 -29.882 1.00 60.16 77 ASP A N 1
ATOM 633 C CA . ASP A 1 77 ? 24.051 1.787 -30.717 1.00 60.16 77 ASP A CA 1
ATOM 634 C C . ASP A 1 77 ? 23.653 2.163 -32.161 1.00 60.16 77 ASP A C 1
ATOM 636 O O . ASP A 1 77 ? 24.108 1.541 -33.121 1.00 60.16 77 ASP A O 1
ATOM 640 N N . LEU A 1 78 ? 22.875 3.241 -32.333 1.00 59.00 78 LEU A N 1
ATOM 641 C CA . LEU A 1 78 ? 22.536 3.791 -33.653 1.00 59.00 78 LEU A CA 1
ATOM 642 C C . LEU A 1 78 ? 23.752 4.403 -34.373 1.00 59.00 78 LEU A C 1
ATOM 644 O O . LEU A 1 78 ? 23.811 4.372 -35.602 1.00 59.00 78 LEU A O 1
ATOM 648 N N . GLU A 1 79 ? 24.715 4.949 -33.626 1.00 56.19 79 GLU A N 1
ATOM 649 C CA . GLU A 1 79 ? 25.949 5.539 -34.164 1.00 56.19 79 GLU A CA 1
ATOM 650 C C . GLU A 1 79 ? 27.033 4.484 -34.464 1.00 56.19 79 GLU A C 1
ATOM 652 O O . GLU A 1 79 ? 27.809 4.654 -35.404 1.00 56.19 79 GLU A O 1
ATOM 657 N N . ILE A 1 80 ? 27.073 3.376 -33.713 1.00 56.91 80 ILE A N 1
ATOM 658 C CA . ILE A 1 80 ? 28.121 2.339 -33.758 1.00 56.91 80 ILE A CA 1
AT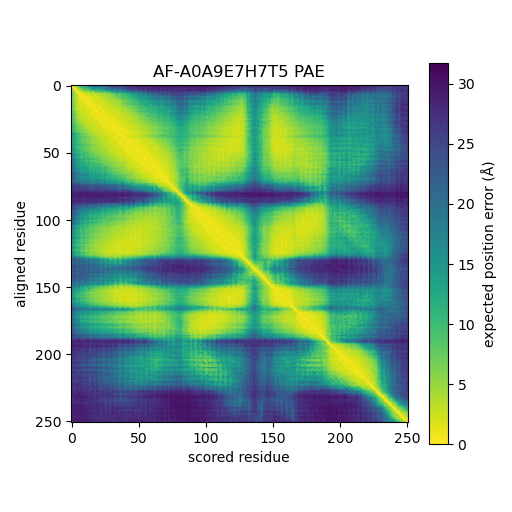OM 659 C C . ILE A 1 80 ? 27.657 1.089 -34.532 1.00 56.91 80 ILE A C 1
ATOM 661 O O . ILE A 1 80 ? 28.063 -0.025 -34.212 1.00 56.91 80 ILE A O 1
ATOM 665 N N . SER A 1 81 ? 26.842 1.220 -35.587 1.00 49.28 81 SER A N 1
ATOM 666 C CA . SER A 1 81 ? 26.529 0.096 -36.493 1.00 49.28 81 SER A CA 1
ATOM 667 C C . SER A 1 81 ? 27.818 -0.492 -37.113 1.00 49.28 81 SER A C 1
ATOM 669 O O . SER A 1 81 ? 28.227 -0.119 -38.211 1.00 49.28 81 SER A O 1
ATOM 671 N N . GLY A 1 82 ? 28.469 -1.405 -36.385 1.00 51.03 82 GLY A N 1
ATOM 672 C CA . GLY A 1 82 ? 29.792 -1.958 -36.667 1.00 51.03 82 GLY A CA 1
ATOM 673 C C . GLY A 1 82 ? 30.493 -2.670 -35.493 1.00 51.03 82 GLY A C 1
ATOM 674 O O . GLY A 1 82 ? 31.425 -3.427 -35.754 1.00 51.03 82 GLY A O 1
ATOM 675 N N . GLY A 1 83 ? 30.077 -2.502 -34.226 1.00 52.62 83 GLY A N 1
ATOM 676 C CA . GLY A 1 83 ? 30.776 -3.099 -33.070 1.00 52.62 83 GLY A CA 1
ATOM 677 C C . GLY A 1 83 ? 29.881 -3.899 -32.117 1.00 52.62 83 GLY A C 1
ATOM 678 O O . GLY A 1 83 ? 28.985 -3.343 -31.495 1.00 52.62 83 GLY A O 1
ATOM 679 N N . LYS A 1 84 ? 30.147 -5.203 -31.967 1.00 53.44 84 LYS A N 1
ATOM 680 C CA . LYS A 1 84 ? 29.479 -6.100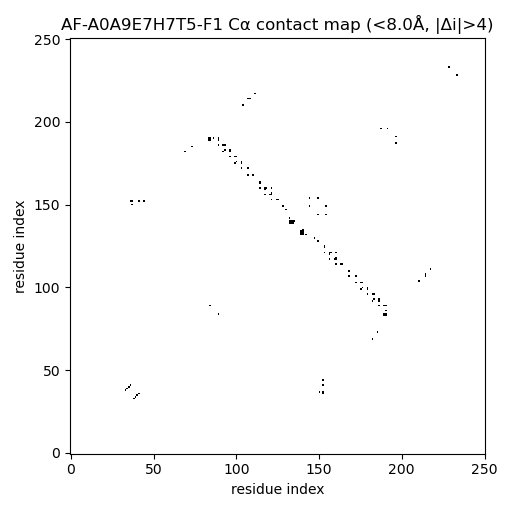 -31.006 1.00 53.44 84 LYS A CA 1
ATOM 681 C C . LYS A 1 84 ? 29.941 -5.772 -29.574 1.00 53.44 84 LYS A C 1
ATOM 683 O O . LYS A 1 84 ? 31.147 -5.693 -29.344 1.00 53.44 84 LYS A O 1
ATOM 688 N N . LEU A 1 85 ? 29.020 -5.587 -28.620 1.00 53.62 85 LEU A N 1
ATOM 689 C CA . LEU A 1 85 ? 29.382 -5.403 -27.205 1.00 53.62 85 LEU A CA 1
ATOM 690 C C . LEU A 1 85 ? 30.069 -6.662 -26.646 1.00 53.62 85 LEU A C 1
ATOM 692 O O . LEU A 1 85 ? 29.694 -7.779 -27.003 1.00 53.62 85 LEU A O 1
ATOM 696 N N . SER A 1 86 ? 31.045 -6.482 -25.749 1.00 54.88 86 SER A N 1
ATOM 697 C CA . SER A 1 86 ? 31.736 -7.577 -25.042 1.00 54.88 86 SER A CA 1
ATOM 698 C C . SER A 1 86 ? 30.749 -8.532 -24.347 1.00 54.88 86 SER A C 1
ATOM 700 O O . SER A 1 86 ? 29.693 -8.099 -23.885 1.00 54.88 86 SER A O 1
ATOM 702 N N . GLY A 1 87 ? 31.101 -9.820 -24.240 1.00 54.88 87 GLY A N 1
ATOM 703 C CA . GLY A 1 87 ? 30.278 -10.849 -23.586 1.00 54.88 87 GLY A CA 1
ATOM 704 C C . GLY A 1 87 ? 29.909 -10.515 -22.134 1.00 54.88 87 GLY A C 1
ATOM 705 O O . GLY A 1 87 ? 28.774 -10.753 -21.734 1.00 54.88 87 GLY A O 1
ATOM 706 N N . ASP A 1 88 ? 30.804 -9.851 -21.395 1.00 59.34 88 ASP A N 1
ATOM 707 C CA . ASP A 1 88 ? 30.571 -9.451 -19.997 1.00 59.34 88 ASP A CA 1
ATOM 708 C C . ASP A 1 88 ? 29.395 -8.462 -19.855 1.00 59.34 88 ASP A C 1
ATOM 710 O O . ASP A 1 88 ? 28.610 -8.541 -18.913 1.00 59.34 88 ASP A O 1
ATOM 714 N N . HIS A 1 89 ? 29.202 -7.571 -20.835 1.00 65.44 89 HIS A N 1
ATOM 715 C CA . HIS A 1 89 ? 28.102 -6.595 -20.823 1.00 65.44 89 HIS A CA 1
ATOM 716 C C . HIS A 1 89 ? 26.736 -7.247 -21.105 1.00 65.44 89 HIS A C 1
ATOM 718 O O . HIS A 1 89 ? 25.697 -6.714 -20.713 1.00 65.44 89 HIS A O 1
ATOM 724 N N . ALA A 1 90 ? 26.710 -8.403 -21.780 1.00 64.62 90 ALA A N 1
ATOM 725 C CA . ALA A 1 90 ? 25.472 -9.130 -22.059 1.00 64.62 90 ALA A CA 1
ATOM 726 C C . ALA A 1 90 ? 24.902 -9.790 -20.797 1.00 64.62 90 ALA A C 1
ATOM 728 O O . ALA A 1 90 ? 23.687 -9.752 -20.579 1.00 64.62 90 ALA A O 1
ATOM 729 N N . ASP A 1 91 ? 25.773 -10.359 -19.963 1.00 70.38 91 ASP A N 1
ATOM 730 C CA . ASP A 1 91 ? 25.385 -10.987 -18.701 1.00 70.38 91 ASP A CA 1
ATOM 731 C C . ASP A 1 91 ? 24.911 -9.946 -17.680 1.00 70.38 91 ASP A C 1
ATOM 733 O O . ASP A 1 91 ? 23.885 -10.145 -17.024 1.00 70.38 91 ASP A O 1
ATOM 737 N N . GLU A 1 92 ? 25.585 -8.796 -17.594 1.00 74.06 92 GLU A N 1
ATOM 738 C CA . GLU A 1 92 ? 25.167 -7.670 -16.748 1.00 74.06 92 GLU A CA 1
ATOM 739 C C . GLU A 1 92 ? 23.787 -7.125 -17.153 1.00 74.06 92 GLU A C 1
ATOM 741 O O . GLU A 1 92 ? 22.925 -6.888 -16.300 1.00 74.06 92 GLU A O 1
ATOM 746 N N . MET A 1 93 ? 23.528 -6.990 -18.458 1.00 74.00 93 MET A N 1
ATOM 747 C CA . MET A 1 93 ? 22.237 -6.522 -18.969 1.00 74.00 93 MET A CA 1
ATOM 748 C C . MET A 1 93 ? 21.106 -7.531 -18.700 1.00 74.00 93 MET A C 1
ATOM 750 O O . MET A 1 93 ? 19.997 -7.126 -18.342 1.00 74.00 93 MET A O 1
ATOM 754 N N . MET A 1 94 ? 21.388 -8.837 -18.796 1.00 76.50 94 MET A N 1
ATOM 755 C CA . MET A 1 94 ? 20.436 -9.895 -18.433 1.00 76.50 94 MET A CA 1
ATOM 756 C C . MET A 1 94 ? 20.119 -9.885 -16.930 1.00 76.50 94 MET A C 1
ATOM 758 O O . MET A 1 94 ? 18.957 -10.023 -16.538 1.00 76.50 94 MET A O 1
ATOM 762 N N . GLN A 1 95 ? 21.128 -9.704 -16.072 1.00 82.06 95 GLN A N 1
ATOM 763 C CA . GLN A 1 95 ? 20.912 -9.581 -14.627 1.00 82.06 95 GLN A CA 1
ATOM 764 C C . GLN A 1 95 ? 20.045 -8.363 -14.296 1.00 82.06 95 GLN A C 1
ATOM 766 O O . GLN A 1 95 ? 19.111 -8.474 -13.500 1.00 82.06 95 GLN A O 1
ATOM 771 N N . LEU A 1 96 ? 20.291 -7.228 -14.953 1.00 82.31 96 LEU A N 1
ATOM 772 C CA . LEU A 1 96 ? 19.492 -6.021 -14.774 1.00 82.31 96 LEU A CA 1
ATOM 773 C C . LEU A 1 96 ? 18.031 -6.209 -15.226 1.00 82.31 96 LEU A C 1
ATOM 775 O O . LEU A 1 96 ? 17.121 -5.792 -14.507 1.00 82.31 96 LEU A O 1
ATOM 779 N N . GLU A 1 97 ? 17.777 -6.889 -16.352 1.00 82.75 97 GLU A N 1
ATOM 780 C CA . GLU A 1 97 ? 16.411 -7.261 -16.772 1.00 82.75 97 GLU A CA 1
ATOM 781 C C . GLU A 1 97 ? 15.713 -8.109 -15.694 1.00 82.75 97 GLU A C 1
ATOM 783 O O . GLU A 1 97 ? 14.571 -7.836 -15.310 1.00 82.75 97 GLU A O 1
ATOM 788 N N . MET A 1 98 ? 16.407 -9.116 -15.158 1.00 84.00 98 MET A N 1
ATOM 789 C CA . MET A 1 98 ? 15.864 -9.988 -14.115 1.00 84.00 98 MET A CA 1
ATOM 790 C C . MET A 1 98 ? 15.550 -9.231 -12.820 1.00 84.00 98 MET A C 1
ATOM 792 O O . MET A 1 98 ? 14.510 -9.485 -12.206 1.00 84.00 98 MET A O 1
ATOM 796 N N . GLU A 1 99 ? 16.402 -8.292 -12.405 1.00 87.88 99 GLU A N 1
ATOM 797 C CA . GLU A 1 99 ? 16.135 -7.435 -11.246 1.00 87.88 99 GLU A CA 1
ATOM 798 C C . GLU A 1 99 ? 14.956 -6.483 -11.490 1.00 87.88 99 GLU A C 1
ATOM 800 O O . GLU A 1 99 ? 14.114 -6.326 -10.604 1.00 87.88 99 GLU A O 1
ATOM 805 N N . MET A 1 100 ? 14.798 -5.932 -12.700 1.00 85.56 100 MET A N 1
ATOM 806 C CA . MET A 1 100 ? 13.611 -5.144 -13.060 1.00 85.56 100 MET A CA 1
ATOM 807 C C . MET A 1 100 ? 12.324 -5.970 -12.958 1.00 85.56 100 MET A C 1
ATOM 809 O O . MET A 1 100 ? 11.333 -5.508 -12.387 1.00 85.56 100 MET A O 1
ATOM 813 N N . LEU A 1 101 ? 12.329 -7.210 -13.455 1.00 87.44 101 LEU A N 1
ATOM 814 C CA . LEU A 1 101 ? 11.177 -8.110 -13.347 1.00 87.44 101 LEU A CA 1
ATOM 815 C C . LEU A 1 101 ? 10.845 -8.428 -11.884 1.00 87.44 101 LEU A C 1
ATOM 817 O O . LEU A 1 101 ? 9.687 -8.293 -11.473 1.00 87.44 101 LEU A O 1
ATOM 821 N N . LYS A 1 102 ? 11.850 -8.774 -11.068 1.00 89.44 102 LYS A N 1
ATOM 822 C CA . LYS A 1 102 ? 11.676 -8.970 -9.617 1.00 89.44 102 LYS A CA 1
ATOM 823 C C . LYS A 1 102 ? 11.084 -7.731 -8.956 1.00 89.44 102 LYS A C 1
ATOM 825 O O . LYS A 1 102 ? 10.147 -7.849 -8.163 1.00 89.44 102 LYS A O 1
ATOM 830 N N . TRP A 1 103 ? 11.584 -6.554 -9.312 1.00 88.31 103 TRP A N 1
ATOM 831 C CA . TRP A 1 103 ? 11.115 -5.285 -8.780 1.00 88.31 103 TRP A CA 1
ATOM 832 C C . TRP A 1 103 ? 9.648 -5.003 -9.142 1.00 88.31 103 TRP A C 1
ATOM 834 O O . TRP A 1 103 ? 8.894 -4.601 -8.261 1.00 88.31 103 TRP A O 1
ATOM 844 N N . ILE A 1 104 ? 9.184 -5.343 -10.352 1.00 89.56 104 ILE A N 1
ATOM 845 C CA . ILE A 1 104 ? 7.751 -5.296 -10.726 1.00 89.56 104 ILE A CA 1
ATOM 846 C C . ILE A 1 104 ? 6.893 -6.132 -9.768 1.00 89.56 104 ILE A C 1
ATOM 848 O O . ILE A 1 104 ? 5.866 -5.667 -9.265 1.00 89.56 104 ILE A O 1
ATOM 852 N N . GLY A 1 105 ? 7.323 -7.362 -9.476 1.00 88.06 105 GLY A N 1
ATOM 853 C CA . GLY A 1 105 ? 6.627 -8.234 -8.527 1.00 88.06 105 GLY A CA 1
ATOM 854 C C . GLY A 1 105 ? 6.629 -7.703 -7.099 1.00 88.06 105 GLY A C 1
ATOM 855 O O . GLY A 1 105 ? 5.594 -7.738 -6.427 1.00 88.06 105 GLY A O 1
ATOM 856 N N . ASN A 1 106 ? 7.768 -7.187 -6.646 1.00 90.69 106 ASN A N 1
ATOM 857 C CA . ASN A 1 106 ? 7.920 -6.630 -5.307 1.00 90.69 106 ASN A CA 1
ATOM 858 C C . ASN A 1 106 ? 7.116 -5.339 -5.134 1.00 90.69 106 ASN A C 1
ATOM 860 O O . ASN A 1 106 ? 6.458 -5.180 -4.110 1.00 90.69 106 ASN A O 1
ATOM 864 N N . PHE A 1 107 ? 7.095 -4.461 -6.136 1.00 89.75 107 PHE A N 1
ATOM 865 C CA . PHE A 1 107 ? 6.292 -3.242 -6.129 1.00 89.75 107 PHE A CA 1
ATOM 866 C C . PHE A 1 107 ? 4.799 -3.562 -6.045 1.00 89.75 107 PHE A C 1
ATOM 868 O O . PHE A 1 107 ? 4.113 -3.045 -5.168 1.00 89.75 107 PHE A O 1
ATOM 875 N N . SER A 1 108 ? 4.302 -4.483 -6.879 1.00 89.94 108 SER A N 1
ATOM 876 C CA . SER A 1 108 ? 2.898 -4.907 -6.814 1.00 89.94 108 SER A CA 1
ATOM 877 C C . SER A 1 108 ? 2.539 -5.495 -5.443 1.00 89.94 108 SER A C 1
ATOM 879 O O . SER A 1 108 ? 1.493 -5.173 -4.877 1.00 89.94 108 SER A O 1
ATOM 881 N N . ALA A 1 109 ? 3.409 -6.331 -4.869 1.00 90.69 109 ALA A N 1
ATOM 882 C CA . ALA A 1 109 ? 3.202 -6.871 -3.527 1.00 90.69 109 ALA A CA 1
ATOM 883 C C . ALA A 1 109 ? 3.217 -5.770 -2.452 1.00 90.69 109 ALA A C 1
ATOM 885 O O . ALA A 1 109 ? 2.365 -5.774 -1.565 1.00 90.69 109 ALA A O 1
ATOM 886 N N . TRP A 1 110 ? 4.138 -4.809 -2.552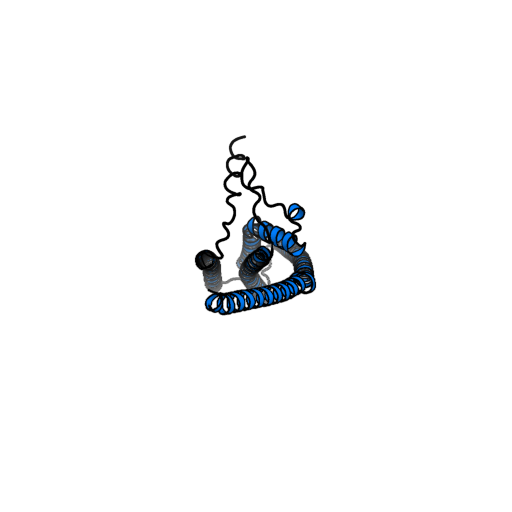 1.00 90.94 110 TRP A N 1
ATOM 887 C CA . TRP A 1 110 ? 4.253 -3.679 -1.634 1.00 90.94 110 TRP A CA 1
ATOM 888 C C . TRP A 1 110 ? 3.020 -2.769 -1.682 1.00 90.94 110 TRP A C 1
ATOM 890 O O . TRP A 1 110 ? 2.466 -2.467 -0.627 1.00 90.94 110 TRP A O 1
ATOM 900 N N . VAL A 1 111 ? 2.527 -2.397 -2.872 1.00 89.88 111 VAL A N 1
ATOM 901 C CA . VAL A 1 111 ? 1.303 -1.582 -3.018 1.00 89.88 111 VAL A CA 1
ATOM 902 C C . VAL A 1 111 ? 0.118 -2.283 -2.360 1.00 89.88 111 VAL A C 1
ATOM 904 O O . VAL A 1 111 ? -0.640 -1.659 -1.619 1.00 89.88 111 VAL A O 1
ATOM 907 N N . ASN A 1 112 ? -0.024 -3.590 -2.585 1.00 89.25 112 ASN A N 1
ATOM 908 C CA . ASN A 1 112 ? -1.094 -4.376 -1.975 1.00 89.25 112 ASN A CA 1
ATOM 909 C C . ASN A 1 112 ? -0.955 -4.463 -0.451 1.00 89.25 112 ASN A C 1
ATOM 911 O O . ASN A 1 112 ? -1.945 -4.312 0.264 1.00 89.25 112 ASN A O 1
ATOM 915 N N . ALA A 1 113 ? 0.263 -4.651 0.062 1.00 90.56 113 ALA A N 1
ATOM 916 C CA . ALA A 1 113 ? 0.521 -4.641 1.497 1.00 90.56 113 ALA A CA 1
ATOM 917 C C . ALA A 1 113 ? 0.151 -3.288 2.127 1.00 90.56 113 ALA A C 1
ATOM 919 O O . ALA A 1 113 ? -0.542 -3.266 3.141 1.00 90.56 113 ALA A O 1
ATOM 920 N N . GLN A 1 114 ? 0.528 -2.169 1.495 1.00 90.69 114 GLN A N 1
ATOM 921 C CA . GLN A 1 114 ? 0.140 -0.823 1.930 1.00 90.69 114 GLN A CA 1
ATOM 922 C C . GLN A 1 114 ? -1.380 -0.642 1.903 1.00 90.69 114 GLN A C 1
ATOM 924 O O . GLN A 1 114 ? -1.972 -0.228 2.894 1.00 90.69 114 GLN A O 1
ATOM 929 N N . ARG A 1 115 ? -2.039 -1.023 0.804 1.00 90.62 115 ARG A N 1
ATOM 930 C CA . ARG A 1 115 ? -3.501 -0.946 0.658 1.00 90.62 115 ARG A CA 1
ATOM 931 C C . ARG A 1 115 ? -4.216 -1.695 1.786 1.00 90.62 115 ARG A C 1
ATOM 933 O O . ARG A 1 115 ? -5.130 -1.151 2.401 1.00 90.62 115 ARG A O 1
ATOM 940 N N . ASN A 1 116 ? -3.782 -2.917 2.081 1.00 90.19 116 ASN A N 1
ATOM 941 C CA . ASN A 1 116 ? -4.369 -3.741 3.137 1.00 90.19 116 ASN A CA 1
ATOM 942 C C . ASN A 1 116 ? -4.097 -3.169 4.530 1.00 90.19 116 ASN A C 1
ATOM 944 O O . ASN A 1 116 ? -5.014 -3.091 5.347 1.00 90.19 116 ASN A O 1
ATOM 948 N N . TYR A 1 117 ? -2.863 -2.728 4.783 1.00 91.69 117 TYR A N 1
ATOM 949 C CA . TYR A 1 117 ? -2.477 -2.095 6.041 1.00 91.69 117 TYR A CA 1
ATOM 950 C C . TYR A 1 117 ? -3.349 -0.873 6.343 1.00 91.69 117 TYR A C 1
ATOM 952 O O . TYR A 1 117 ? -3.949 -0.785 7.413 1.00 91.69 117 TYR A O 1
ATOM 960 N N . VAL A 1 118 ? -3.487 0.035 5.376 1.00 91.69 118 VAL A N 1
ATOM 961 C CA . VAL A 1 118 ? -4.242 1.282 5.547 1.00 91.69 118 VAL A CA 1
ATOM 962 C C . VAL A 1 118 ? -5.735 1.020 5.722 1.00 91.69 118 VAL A C 1
ATOM 964 O O . VAL A 1 118 ? -6.369 1.676 6.545 1.00 91.69 118 VAL A O 1
ATOM 967 N N . LYS A 1 119 ? -6.300 0.030 5.019 1.00 90.44 119 LYS A N 1
ATOM 968 C CA . LYS A 1 119 ? -7.702 -0.379 5.209 1.00 90.44 119 LYS A CA 1
ATOM 969 C C . LYS A 1 119 ? -7.952 -0.944 6.602 1.00 90.44 119 LYS A C 1
ATOM 971 O O . LYS A 1 119 ? -8.913 -0.542 7.255 1.00 90.44 119 LYS A O 1
ATOM 976 N N . ALA A 1 120 ? -7.079 -1.833 7.074 1.00 91.56 120 ALA A N 1
ATOM 977 C CA . ALA A 1 120 ? -7.179 -2.393 8.419 1.00 91.56 120 ALA A CA 1
ATOM 978 C C . ALA A 1 120 ? -7.046 -1.300 9.491 1.00 91.56 120 ALA A C 1
ATOM 980 O O . ALA A 1 120 ? -7.852 -1.238 10.419 1.00 91.56 120 ALA A O 1
ATOM 981 N N . LEU A 1 121 ? -6.079 -0.394 9.322 1.00 91.69 121 LEU A N 1
ATOM 982 C CA . LEU A 1 121 ? -5.872 0.755 10.198 1.00 91.69 121 LEU A CA 1
ATOM 983 C C . LEU A 1 121 ? -7.096 1.676 10.228 1.00 91.69 121 LEU A C 1
ATOM 985 O O . LEU A 1 121 ? -7.565 2.043 11.304 1.00 91.69 121 LEU A O 1
ATOM 989 N N . ASN A 1 122 ? -7.632 2.041 9.060 1.00 89.62 122 ASN A N 1
ATOM 990 C CA . ASN A 1 122 ? -8.794 2.915 8.977 1.00 89.62 122 ASN A CA 1
ATOM 991 C C . ASN A 1 122 ? -10.034 2.277 9.622 1.00 89.62 122 ASN A C 1
ATOM 993 O O . ASN A 1 122 ? -10.720 2.946 10.393 1.00 89.62 122 ASN A O 1
ATOM 997 N N . GLY A 1 123 ? -10.264 0.982 9.380 1.00 89.25 123 GLY A N 1
ATOM 998 C CA . GLY A 1 123 ? -11.340 0.223 10.016 1.00 89.25 123 GLY A CA 1
ATOM 999 C C . GLY A 1 123 ? -11.202 0.173 11.539 1.00 89.25 123 GLY A C 1
ATOM 1000 O O . GLY A 1 123 ? -12.163 0.459 12.249 1.00 89.25 123 GLY A O 1
ATOM 1001 N N . TRP A 1 124 ? -10.000 -0.102 12.056 1.00 90.50 124 TRP A N 1
ATOM 1002 C CA . TRP A 1 124 ? -9.746 -0.079 13.500 1.00 90.50 124 TRP A CA 1
ATOM 1003 C C . TRP A 1 124 ? -10.004 1.306 14.101 1.00 90.50 124 TRP A C 1
ATOM 1005 O O . TRP A 1 124 ? -10.648 1.412 15.140 1.00 90.50 124 TRP A O 1
ATOM 1015 N N . LEU A 1 125 ? -9.555 2.383 13.452 1.00 88.12 125 LEU A N 1
ATOM 1016 C CA . LEU A 1 125 ? -9.785 3.744 13.946 1.00 88.12 125 LEU A CA 1
ATOM 1017 C C . LEU A 1 125 ? -11.274 4.126 13.933 1.00 88.12 125 LEU A C 1
ATOM 1019 O O . LEU A 1 125 ? -11.710 4.848 14.829 1.00 88.12 125 LEU A O 1
ATOM 1023 N N . LEU A 1 126 ? -12.049 3.620 12.968 1.00 84.88 126 LEU A N 1
ATOM 1024 C CA . LEU A 1 126 ? -13.490 3.862 12.871 1.00 84.88 126 LEU A CA 1
ATOM 1025 C C . LEU A 1 126 ? -14.268 3.263 14.051 1.00 84.88 126 LEU A C 1
ATOM 1027 O O . LEU A 1 126 ? -15.181 3.911 14.550 1.00 84.88 126 LEU A O 1
ATOM 1031 N N . LEU A 1 127 ? -13.862 2.093 14.564 1.00 83.38 127 LEU A N 1
ATOM 1032 C CA . LEU A 1 127 ? -14.476 1.474 15.755 1.00 83.38 127 LEU A CA 1
ATOM 1033 C C . LEU A 1 127 ? -14.400 2.360 17.008 1.00 83.38 127 LEU A C 1
ATOM 1035 O O . LEU A 1 127 ? -15.182 2.194 17.939 1.00 83.38 127 LEU A O 1
ATOM 1039 N N . HIS A 1 128 ? -13.446 3.290 17.041 1.00 76.56 128 HIS A N 1
ATOM 1040 C CA . HIS A 1 128 ? -13.187 4.162 18.185 1.00 76.56 128 HIS A CA 1
ATOM 1041 C C . HIS A 1 128 ? -13.717 5.584 17.987 1.00 76.56 128 HIS A C 1
ATOM 1043 O O . HIS A 1 128 ? -13.462 6.456 18.822 1.00 76.56 128 HIS A O 1
ATOM 1049 N N . LEU A 1 129 ? -14.432 5.835 16.891 1.00 75.06 129 LEU A N 1
ATOM 1050 C CA . LEU A 1 129 ? -15.205 7.051 16.702 1.00 75.06 129 LEU A CA 1
ATOM 1051 C C . LEU A 1 129 ? -16.621 6.804 17.220 1.00 75.06 129 LEU A C 1
ATOM 1053 O O . LEU A 1 129 ? -17.339 5.954 16.702 1.00 75.06 129 LEU A O 1
ATOM 1057 N N . HIS A 1 130 ? -17.045 7.567 18.228 1.00 63.41 130 HIS A N 1
ATOM 1058 C CA . HIS A 1 130 ? -18.470 7.715 18.519 1.00 63.41 130 HIS A CA 1
ATOM 1059 C C . HIS A 1 130 ? -19.090 8.552 17.398 1.00 63.41 130 HIS A C 1
ATOM 1061 O O . HIS A 1 130 ? -19.126 9.777 17.471 1.00 63.41 130 HIS A O 1
ATOM 1067 N N . HIS A 1 131 ? -19.507 7.887 16.325 1.00 60.50 131 HIS A N 1
ATOM 1068 C CA . HIS A 1 131 ? -20.279 8.504 15.260 1.00 60.50 131 HIS A CA 1
ATOM 1069 C C . HIS A 1 131 ? -21.651 7.841 15.199 1.00 60.50 131 HIS A C 1
ATOM 1071 O O . HIS A 1 131 ? -21.792 6.748 14.657 1.00 60.50 131 HIS A O 1
ATOM 1077 N N . GLU A 1 132 ? -22.654 8.512 15.759 1.00 55.44 132 GLU A N 1
ATOM 1078 C CA . GLU A 1 132 ? -24.041 8.286 15.365 1.00 55.44 132 GLU A CA 1
ATOM 1079 C C . GLU A 1 132 ? -24.285 9.087 14.079 1.00 55.44 132 GLU A C 1
ATOM 1081 O O . GLU A 1 132 ? -24.051 10.303 14.073 1.00 55.44 132 GLU A O 1
ATOM 1086 N N . PRO A 1 133 ? -24.687 8.442 12.970 1.00 58.66 133 PRO A N 1
ATOM 1087 C CA . PRO A 1 133 ? -25.097 9.161 11.776 1.00 58.66 133 PRO A CA 1
ATOM 1088 C C . PRO A 1 133 ? -26.300 10.046 12.113 1.00 58.66 133 PRO A C 1
ATOM 1090 O O . PRO A 1 133 ? -27.351 9.552 12.510 1.00 58.66 133 PRO A O 1
ATOM 1093 N N . GLU A 1 134 ? -26.140 11.361 11.974 1.00 54.12 134 GLU A N 1
ATOM 1094 C CA . GLU A 1 134 ? -27.244 12.306 12.128 1.00 54.12 134 GLU A CA 1
ATOM 1095 C C . GLU A 1 134 ? -28.176 12.134 10.916 1.00 54.12 134 GLU A C 1
ATOM 1097 O O . GLU A 1 134 ? -27.796 12.452 9.782 1.00 54.12 134 GLU A O 1
ATOM 1102 N N . GLU A 1 135 ? -29.364 11.5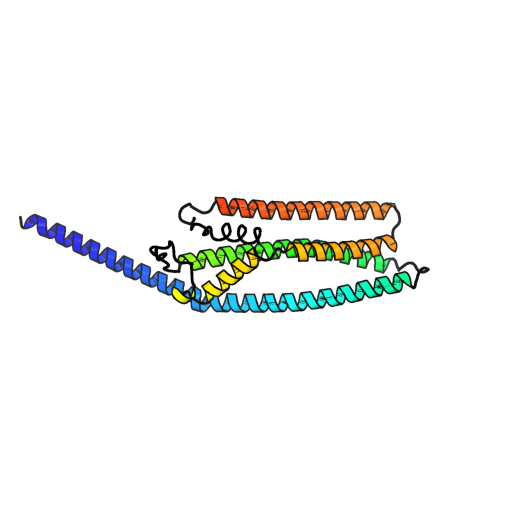67 11.131 1.00 56.62 135 GLU A N 1
ATOM 1103 C CA . GLU A 1 135 ? -30.424 11.522 10.122 1.00 56.62 135 GLU A CA 1
ATOM 1104 C C . GLU A 1 135 ? -31.163 12.862 10.128 1.00 56.62 135 GLU A C 1
ATOM 1106 O O . GLU A 1 135 ? -31.836 13.216 11.097 1.00 56.62 135 GLU A O 1
ATOM 1111 N N . THR A 1 136 ? -31.020 13.629 9.048 1.00 62.69 136 THR A N 1
ATOM 1112 C CA . THR A 1 136 ? -31.828 14.828 8.814 1.00 62.69 136 THR A CA 1
ATOM 1113 C C . THR A 1 136 ? -32.999 14.483 7.895 1.00 62.69 136 THR A C 1
ATOM 1115 O O . THR A 1 136 ? -33.043 13.410 7.291 1.00 62.69 136 THR A O 1
ATOM 1118 N N . ALA A 1 137 ? -33.963 15.399 7.751 1.00 66.19 137 ALA A N 1
ATOM 1119 C CA . ALA A 1 137 ? -35.103 15.222 6.844 1.00 66.19 137 ALA A CA 1
ATOM 1120 C C . ALA A 1 137 ? -34.692 14.951 5.375 1.00 66.19 137 ALA A C 1
ATOM 1122 O O . ALA A 1 137 ? -35.491 14.417 4.609 1.00 66.19 137 ALA A O 1
ATOM 1123 N N . ASP A 1 138 ? -33.442 15.268 5.017 1.00 71.12 138 ASP A N 1
ATOM 1124 C CA . ASP A 1 138 ? -32.847 15.083 3.690 1.00 71.12 138 ASP A CA 1
ATOM 1125 C C . ASP A 1 138 ? -32.024 13.777 3.557 1.00 71.12 138 ASP A C 1
ATOM 1127 O O . ASP A 1 138 ? -31.451 13.509 2.499 1.00 71.12 138 ASP A O 1
ATOM 1131 N N . GLY A 1 139 ? -31.955 12.951 4.612 1.00 68.31 139 GLY A N 1
ATOM 1132 C CA . GLY A 1 139 ? -31.227 11.677 4.659 1.00 68.31 139 GLY A CA 1
ATOM 1133 C C . GLY A 1 139 ? -30.044 11.661 5.637 1.00 68.31 139 GLY A C 1
ATOM 1134 O O . GLY A 1 139 ? -29.887 12.540 6.482 1.00 68.31 139 GLY A O 1
ATOM 1135 N N . VAL A 1 140 ? -29.192 10.632 5.541 1.00 60.62 140 VAL A N 1
ATOM 1136 C CA . VAL A 1 140 ? -27.994 10.511 6.390 1.00 60.62 140 VAL A CA 1
ATOM 1137 C C . VAL A 1 140 ? -26.986 11.595 6.015 1.00 60.62 140 VAL A C 1
ATOM 1139 O O . VAL A 1 140 ? -26.522 11.660 4.873 1.00 60.62 140 VAL A O 1
ATOM 1142 N N . THR A 1 141 ? -26.617 12.427 6.988 1.00 56.94 141 THR A N 1
ATOM 1143 C CA . THR A 1 141 ? -25.670 13.525 6.770 1.00 56.94 141 THR A CA 1
ATOM 1144 C C . THR A 1 141 ? -24.299 12.983 6.322 1.00 56.94 141 THR A C 1
ATOM 1146 O O . THR A 1 141 ? -23.782 12.054 6.949 1.00 56.94 141 THR A O 1
ATOM 1149 N N . PRO A 1 142 ? -23.657 13.544 5.274 1.00 63.50 142 PRO A N 1
ATOM 1150 C CA . PRO A 1 142 ? -22.353 13.073 4.814 1.00 63.50 142 PRO A CA 1
ATOM 1151 C C . PRO A 1 142 ? -21.281 13.163 5.905 1.00 63.50 142 PRO A C 1
ATOM 1153 O O . PRO A 1 142 ? -21.136 14.191 6.575 1.00 63.50 142 PRO A O 1
ATOM 1156 N N . PHE A 1 143 ? -20.485 12.100 6.038 1.00 58.03 143 PHE A N 1
ATOM 1157 C CA . PHE A 1 143 ? -19.413 12.020 7.025 1.00 58.03 143 PHE A CA 1
ATOM 1158 C C . PHE A 1 143 ? -18.415 13.176 6.851 1.00 58.03 143 PHE A C 1
ATOM 1160 O O . PHE A 1 143 ? -17.741 13.289 5.827 1.00 58.03 143 PHE A O 1
ATOM 1167 N N . SER A 1 144 ? -18.314 14.037 7.866 1.00 62.97 144 SER A N 1
ATOM 1168 C CA . SER A 1 144 ? -17.389 15.174 7.894 1.00 62.97 144 SER A CA 1
ATOM 1169 C C . SER A 1 144 ? -16.473 15.053 9.113 1.00 62.97 144 SER A C 1
ATOM 1171 O O . SER A 1 144 ? -16.917 15.346 10.225 1.00 62.97 144 SER A O 1
ATOM 1173 N N . PRO A 1 145 ? -15.195 14.662 8.942 1.00 62.06 145 PRO A N 1
ATOM 1174 C CA . PRO A 1 145 ? -14.299 14.367 10.061 1.00 62.06 145 PRO A CA 1
ATOM 1175 C C . PRO A 1 145 ? -14.135 15.531 11.054 1.00 62.06 145 PRO A C 1
ATOM 1177 O O . PRO A 1 145 ? -14.074 15.312 12.261 1.00 62.06 145 PRO A O 1
ATOM 1180 N N . GLY A 1 146 ? -14.124 16.776 10.561 1.00 59.16 146 GLY A N 1
ATOM 1181 C CA . GLY A 1 146 ? -14.047 17.973 11.406 1.00 59.16 146 GLY A CA 1
ATOM 1182 C C . GLY A 1 146 ? -15.323 18.269 12.204 1.00 59.16 146 GLY A C 1
ATOM 1183 O O . GLY A 1 146 ? -15.234 18.813 13.299 1.00 59.16 146 GLY A O 1
ATOM 1184 N N . ARG A 1 147 ? -16.503 17.872 11.705 1.00 61.53 147 ARG A N 1
ATOM 1185 C CA . ARG A 1 147 ? -17.800 18.105 12.372 1.00 61.53 147 ARG A CA 1
ATOM 1186 C C . ARG A 1 147 ? -18.011 17.172 13.567 1.00 61.53 147 ARG A C 1
ATOM 1188 O O . ARG A 1 147 ? -18.700 17.538 14.508 1.00 61.53 147 ARG A O 1
ATOM 1195 N N . ILE A 1 148 ? -17.389 15.994 13.540 1.00 62.09 148 ILE A N 1
ATOM 1196 C CA . ILE A 1 148 ? -17.531 14.955 14.573 1.00 62.09 148 ILE A CA 1
ATOM 1197 C C . ILE A 1 148 ? -16.346 14.905 15.551 1.00 62.09 148 ILE A C 1
ATOM 1199 O O . ILE A 1 148 ? -16.231 13.966 16.333 1.00 62.09 148 ILE A O 1
ATOM 1203 N N . GLY A 1 149 ? -15.423 15.873 15.479 1.00 66.88 149 GLY A N 1
ATOM 1204 C CA . GLY A 1 149 ? -14.225 15.894 16.324 1.00 66.88 149 GLY A CA 1
ATOM 1205 C C . GLY A 1 149 ? -13.296 14.697 16.098 1.00 66.88 149 GLY A C 1
ATOM 1206 O O . GLY A 1 149 ? -12.648 14.237 17.041 1.00 66.88 149 GLY A O 1
ATOM 1207 N N . ALA A 1 150 ? -13.241 14.160 14.871 1.00 76.75 150 ALA A N 1
ATOM 1208 C CA . ALA A 1 150 ? -12.423 12.991 14.581 1.00 76.75 150 ALA A CA 1
ATOM 1209 C C . ALA A 1 150 ? -10.935 13.291 14.851 1.00 76.75 150 ALA A C 1
ATOM 1211 O O . ALA A 1 150 ? -10.423 14.320 14.399 1.00 76.75 150 ALA A O 1
ATOM 1212 N N . PRO A 1 151 ? -10.204 12.393 15.535 1.00 81.81 151 PRO A N 1
ATOM 1213 C CA . PRO A 1 151 ? -8.771 12.552 15.745 1.00 81.81 151 PRO A CA 1
ATOM 1214 C C . PRO A 1 151 ? -8.017 12.681 14.415 1.00 81.81 151 PRO A C 1
ATOM 1216 O O . PRO A 1 151 ? -8.320 11.968 13.457 1.00 81.81 151 PRO A O 1
ATOM 1219 N N . LEU A 1 152 ? -6.973 13.515 14.372 1.00 83.50 152 LEU A N 1
ATOM 1220 C CA . LEU A 1 152 ? -6.134 13.725 13.179 1.00 83.50 152 LEU A CA 1
ATOM 1221 C C . LEU A 1 152 ? -5.632 12.417 12.551 1.00 83.50 152 LEU A C 1
ATOM 1223 O O . LEU A 1 152 ? -5.655 12.271 11.331 1.00 83.50 152 LEU A O 1
ATOM 1227 N N . VAL A 1 153 ? -5.252 11.439 13.378 1.00 87.56 153 VAL A N 1
ATOM 1228 C CA . VAL A 1 153 ? -4.817 10.115 12.910 1.00 87.56 153 VAL A CA 1
ATOM 1229 C C . VAL A 1 153 ? -5.890 9.392 12.100 1.00 87.56 153 VAL A C 1
ATOM 1231 O O . VAL A 1 153 ? -5.568 8.739 11.108 1.00 87.56 153 VAL A O 1
ATOM 1234 N N . PHE A 1 154 ? -7.165 9.545 12.464 1.00 87.50 154 PHE A N 1
ATOM 1235 C CA . PHE A 1 154 ? -8.264 9.004 11.677 1.00 87.50 154 PHE A CA 1
ATOM 1236 C C . PHE A 1 154 ? -8.388 9.738 10.343 1.00 87.50 154 PHE A C 1
ATOM 1238 O O . PHE A 1 154 ? -8.479 9.081 9.310 1.00 87.50 154 PHE A O 1
ATOM 1245 N N . ILE A 1 155 ? -8.341 11.074 10.354 1.00 84.81 155 ILE A N 1
ATOM 1246 C CA . ILE A 1 155 ? -8.472 11.894 9.140 1.00 84.81 155 ILE A CA 1
ATOM 1247 C C . ILE A 1 155 ? -7.399 11.508 8.122 1.00 84.81 155 ILE A C 1
ATOM 1249 O O . ILE A 1 155 ? -7.714 11.177 6.982 1.00 84.81 155 ILE A O 1
ATOM 1253 N N . VAL A 1 156 ? -6.137 11.474 8.552 1.00 88.50 156 VAL A N 1
ATOM 1254 C CA . VAL A 1 156 ? -5.008 11.108 7.690 1.00 88.50 156 VAL A CA 1
ATOM 1255 C C . VAL A 1 156 ? -5.134 9.677 7.184 1.00 88.50 156 VAL A C 1
ATOM 1257 O O . VAL A 1 156 ? -4.979 9.445 5.988 1.00 88.50 156 VAL A O 1
ATOM 1260 N N . SER A 1 157 ? -5.469 8.721 8.053 1.00 89.56 157 SER A N 1
ATOM 1261 C CA . SER A 1 157 ? -5.625 7.318 7.644 1.00 89.56 157 SER A CA 1
ATOM 1262 C C . SER A 1 157 ? -6.784 7.132 6.662 1.00 89.56 157 SER A C 1
ATOM 1264 O O . SER A 1 157 ? -6.706 6.301 5.761 1.00 89.56 157 SER A O 1
ATOM 1266 N N . ASN A 1 158 ? -7.860 7.910 6.809 1.00 88.25 158 ASN A N 1
ATOM 1267 C CA . ASN A 1 158 ? -9.005 7.876 5.906 1.00 88.25 158 ASN A CA 1
ATOM 1268 C C . ASN A 1 158 ? -8.660 8.465 4.536 1.00 88.25 158 ASN A C 1
ATOM 1270 O O . ASN A 1 158 ? -8.911 7.813 3.525 1.00 88.25 158 ASN A O 1
ATOM 1274 N N . CYS A 1 159 ? -8.010 9.631 4.501 1.00 87.81 159 CYS A N 1
ATOM 1275 C CA . CYS A 1 159 ? -7.502 10.219 3.262 1.00 87.81 159 CYS A CA 1
ATOM 1276 C C . CYS A 1 159 ? -6.519 9.276 2.560 1.00 87.81 159 CYS A C 1
ATOM 1278 O O . CYS A 1 159 ? -6.614 9.076 1.352 1.00 87.81 159 CYS A O 1
ATOM 1280 N N . TRP A 1 160 ? -5.612 8.652 3.314 1.00 90.62 160 TRP A N 1
ATOM 1281 C CA . TRP A 1 160 ? -4.670 7.681 2.770 1.00 90.62 160 TRP A CA 1
ATOM 1282 C C . TRP A 1 160 ? -5.395 6.462 2.185 1.00 90.62 160 TRP A C 1
ATOM 1284 O O . TRP A 1 160 ? -5.092 6.057 1.064 1.00 90.62 160 TRP A O 1
ATOM 1294 N N . SER A 1 161 ? -6.404 5.920 2.878 1.00 90.00 161 SER A N 1
ATOM 1295 C CA . SER A 1 161 ? -7.201 4.798 2.365 1.00 90.00 161 SER A CA 1
ATOM 1296 C C . SER A 1 161 ? -7.902 5.148 1.053 1.00 90.00 161 SER A C 1
ATOM 1298 O O . SER A 1 161 ? -7.857 4.360 0.111 1.00 90.00 161 SER A O 1
ATOM 1300 N N . GLN A 1 162 ? -8.529 6.326 0.981 1.00 87.25 162 GLN A N 1
ATOM 1301 C CA . GLN A 1 162 ? -9.216 6.792 -0.226 1.00 87.25 162 GLN A CA 1
ATOM 1302 C C . GLN A 1 162 ? -8.235 7.006 -1.381 1.00 87.25 162 GLN A C 1
ATOM 1304 O O . GLN A 1 162 ? -8.484 6.552 -2.494 1.00 87.25 162 GLN A O 1
ATOM 1309 N N . ALA A 1 163 ? -7.087 7.631 -1.107 1.00 86.75 163 ALA A N 1
ATOM 1310 C CA . ALA A 1 163 ? -6.044 7.842 -2.102 1.00 86.75 163 ALA A CA 1
ATOM 1311 C C . ALA 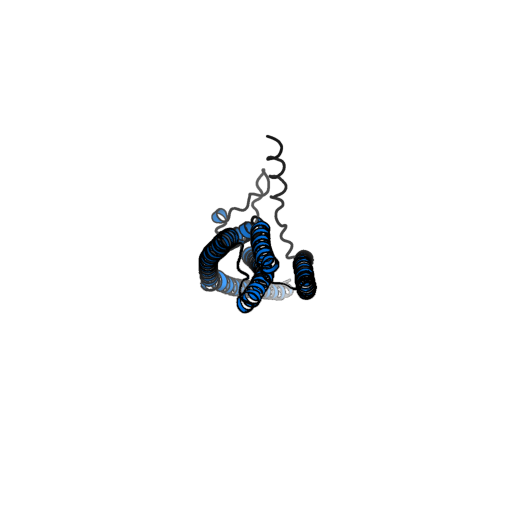A 1 163 ? -5.515 6.516 -2.665 1.00 86.75 163 ALA A C 1
ATOM 1313 O O . ALA A 1 163 ? -5.285 6.416 -3.868 1.00 86.75 163 ALA A O 1
ATOM 1314 N N . MET A 1 164 ? -5.354 5.485 -1.829 1.00 85.88 164 MET A N 1
ATOM 1315 C CA . MET A 1 164 ? -4.972 4.158 -2.315 1.00 85.88 164 MET A CA 1
ATOM 1316 C C . MET A 1 164 ? -6.042 3.580 -3.247 1.00 85.88 164 MET A C 1
ATOM 1318 O O . MET A 1 164 ? -5.692 2.977 -4.255 1.00 85.88 164 MET A O 1
ATOM 1322 N N . ASP A 1 165 ? -7.332 3.755 -2.951 1.00 83.12 165 ASP A N 1
ATOM 1323 C CA . ASP A 1 165 ? -8.429 3.234 -3.780 1.00 83.12 165 ASP A CA 1
ATOM 1324 C C . ASP A 1 165 ? -8.635 4.004 -5.097 1.00 83.12 165 ASP A C 1
ATOM 1326 O O . ASP A 1 165 ? -9.032 3.394 -6.088 1.00 83.12 165 ASP A O 1
ATOM 1330 N N . TRP A 1 166 ? -8.329 5.305 -5.145 1.00 78.88 166 TRP A N 1
ATOM 1331 C CA . TRP A 1 166 ? -8.381 6.093 -6.385 1.00 78.88 166 TRP A CA 1
ATOM 1332 C C . TRP A 1 166 ? -7.205 5.835 -7.322 1.00 78.88 166 TRP A C 1
ATOM 1334 O O . TRP A 1 166 ? -7.384 5.811 -8.538 1.00 78.88 166 TRP A O 1
ATOM 1344 N N . ASN A 1 167 ? -6.006 5.651 -6.774 1.00 74.38 167 ASN A N 1
ATOM 1345 C CA . ASN A 1 167 ? -4.813 5.464 -7.586 1.00 74.38 167 ASN A CA 1
ATOM 1346 C C . ASN A 1 167 ? -4.676 3.995 -7.999 1.00 74.38 167 ASN A C 1
ATOM 1348 O O . ASN A 1 167 ? -4.505 3.104 -7.162 1.00 74.38 167 ASN A O 1
ATOM 1352 N N . SER A 1 168 ? -4.718 3.743 -9.308 1.00 75.62 168 SER A N 1
ATOM 1353 C CA . SER A 1 168 ? -4.362 2.440 -9.859 1.00 75.62 168 SER A CA 1
ATOM 1354 C C . SER A 1 168 ? -2.849 2.356 -10.019 1.00 75.62 168 SER A C 1
ATOM 1356 O O . SER A 1 168 ? -2.255 3.141 -10.751 1.00 75.62 168 SER A O 1
ATOM 1358 N N . GLU A 1 169 ? -2.212 1.354 -9.413 1.00 85.62 169 GLU A N 1
ATOM 1359 C CA . GLU A 1 169 ? -0.786 1.079 -9.636 1.00 85.62 169 GLU A CA 1
ATOM 1360 C C . GLU A 1 169 ? -0.458 0.627 -11.069 1.00 85.62 169 GLU A C 1
ATOM 1362 O O . GLU A 1 169 ? 0.706 0.412 -11.409 1.00 85.62 169 GLU A O 1
ATOM 1367 N N . ARG A 1 170 ? -1.484 0.450 -11.909 1.00 85.44 170 ARG A N 1
ATOM 1368 C CA . ARG A 1 170 ? -1.379 -0.103 -13.254 1.00 85.44 170 ARG A CA 1
ATOM 1369 C C . ARG A 1 170 ? -0.478 0.718 -14.164 1.00 85.44 170 ARG A C 1
ATOM 1371 O O . ARG A 1 170 ? 0.356 0.129 -14.832 1.00 85.44 170 ARG A O 1
ATOM 1378 N N . GLU A 1 171 ? -0.606 2.041 -14.160 1.00 86.50 171 GLU A N 1
ATOM 1379 C CA . GLU A 1 171 ? 0.216 2.908 -15.015 1.00 86.50 171 GLU A CA 1
ATOM 1380 C C . GLU A 1 171 ? 1.706 2.767 -14.683 1.00 86.50 171 GLU A C 1
ATOM 1382 O O . GLU A 1 171 ? 2.541 2.639 -15.577 1.00 86.50 171 GLU A O 1
ATOM 1387 N N . VAL A 1 172 ? 2.032 2.697 -13.388 1.00 86.94 172 VAL A N 1
ATOM 1388 C CA . VAL A 1 172 ? 3.403 2.475 -12.919 1.00 86.94 172 VAL A CA 1
ATOM 1389 C C . VAL A 1 172 ? 3.879 1.079 -13.321 1.00 86.94 172 VAL A C 1
ATOM 1391 O O . VAL A 1 172 ? 4.955 0.943 -13.895 1.00 86.94 172 VAL A O 1
ATOM 1394 N N . LEU A 1 173 ? 3.068 0.039 -13.100 1.00 89.38 173 LEU A N 1
ATOM 1395 C CA . LEU A 1 173 ? 3.401 -1.332 -13.503 1.00 89.38 173 LEU A CA 1
ATOM 1396 C C . LEU A 1 173 ? 3.626 -1.465 -15.014 1.00 89.38 173 LEU A C 1
ATOM 1398 O O . LEU A 1 173 ? 4.552 -2.164 -15.427 1.00 89.38 173 LEU A O 1
ATOM 1402 N N . ASP A 1 174 ? 2.805 -0.805 -15.826 1.00 87.44 174 ASP A N 1
ATOM 1403 C CA . ASP A 1 174 ? 2.912 -0.813 -17.283 1.00 87.44 174 ASP A CA 1
ATOM 1404 C C . ASP A 1 174 ? 4.197 -0.088 -17.729 1.00 87.44 174 ASP A C 1
ATOM 1406 O O . ASP A 1 174 ? 4.937 -0.606 -18.568 1.00 87.44 174 ASP A O 1
ATOM 1410 N N . ALA A 1 175 ? 4.545 1.045 -17.106 1.00 86.62 175 ALA A N 1
ATOM 1411 C CA . ALA A 1 175 ? 5.800 1.759 -17.363 1.00 86.62 175 ALA A CA 1
ATOM 1412 C C . ALA A 1 175 ? 7.051 0.949 -16.961 1.00 86.62 175 ALA A C 1
ATOM 1414 O O . ALA A 1 175 ? 8.051 0.922 -17.690 1.00 86.62 175 ALA A O 1
ATOM 1415 N N . MET A 1 176 ? 6.997 0.235 -15.833 1.00 87.25 176 MET A N 1
ATOM 1416 C CA . MET A 1 176 ? 8.075 -0.662 -15.404 1.00 87.25 176 MET A CA 1
ATOM 1417 C C . MET A 1 176 ? 8.231 -1.843 -16.374 1.00 87.25 176 MET A C 1
ATOM 1419 O O . MET A 1 176 ? 9.350 -2.200 -16.742 1.00 87.25 176 MET A O 1
ATOM 1423 N N . GLN A 1 177 ? 7.120 -2.429 -16.837 1.00 87.75 177 GLN A N 1
ATOM 1424 C CA . GLN A 1 177 ? 7.133 -3.504 -17.837 1.00 87.75 177 GLN A CA 1
ATOM 1425 C C . GLN A 1 177 ? 7.689 -3.027 -19.181 1.00 87.75 177 GLN A C 1
ATOM 1427 O O . GLN A 1 177 ? 8.474 -3.744 -19.800 1.00 87.75 177 GLN A O 1
ATOM 1432 N N . ALA A 1 178 ? 7.327 -1.820 -19.620 1.00 85.50 178 ALA A N 1
ATOM 1433 C CA . ALA A 1 178 ? 7.872 -1.219 -20.833 1.00 85.50 178 ALA A CA 1
ATOM 1434 C C . ALA A 1 178 ? 9.390 -0.998 -20.724 1.00 85.50 178 ALA A C 1
ATOM 1436 O O . ALA A 1 178 ? 10.121 -1.287 -21.671 1.00 85.50 178 ALA A O 1
ATOM 1437 N N . SER A 1 179 ? 9.874 -0.561 -19.557 1.00 82.00 179 SER A N 1
ATOM 1438 C CA . SER A 1 179 ? 11.310 -0.421 -19.277 1.00 82.00 179 SER A CA 1
ATOM 1439 C C . SER A 1 179 ? 12.042 -1.765 -19.349 1.00 82.00 179 SER A C 1
ATOM 1441 O O . SER A 1 179 ? 13.045 -1.879 -20.054 1.00 82.00 179 SER A O 1
ATOM 1443 N N . ALA A 1 180 ? 11.505 -2.809 -18.708 1.00 84.81 180 ALA A N 1
ATOM 1444 C CA . ALA A 1 180 ? 12.071 -4.158 -18.778 1.00 84.81 180 ALA A CA 1
ATOM 1445 C C . ALA A 1 180 ? 12.085 -4.703 -20.220 1.00 84.81 180 ALA A C 1
ATOM 1447 O O . ALA A 1 180 ? 13.078 -5.277 -20.665 1.00 84.81 180 ALA A O 1
ATOM 1448 N N . ALA A 1 181 ? 11.018 -4.467 -20.991 1.00 82.88 181 ALA A N 1
ATOM 1449 C CA . ALA A 1 181 ? 10.956 -4.858 -22.397 1.00 82.88 181 ALA A CA 1
ATOM 1450 C C . ALA A 1 181 ? 11.987 -4.109 -23.258 1.00 82.88 181 ALA A C 1
ATOM 1452 O O . ALA A 1 181 ? 12.615 -4.715 -24.126 1.00 82.88 181 ALA A O 1
ATOM 1453 N N . ALA A 1 182 ? 12.197 -2.811 -23.018 1.00 80.25 182 ALA A N 1
ATOM 1454 C CA . ALA A 1 182 ? 13.209 -2.029 -23.723 1.00 80.25 182 ALA A CA 1
ATOM 1455 C C . ALA A 1 182 ? 14.630 -2.564 -23.473 1.00 80.25 182 ALA A C 1
ATOM 1457 O O . ALA A 1 182 ? 15.409 -2.656 -24.420 1.00 80.25 182 ALA A O 1
ATOM 1458 N N . MET A 1 183 ? 14.937 -2.962 -22.235 1.00 78.00 183 MET A N 1
ATOM 1459 C CA . MET A 1 183 ? 16.211 -3.602 -21.880 1.00 78.00 183 MET A CA 1
ATOM 1460 C C . MET A 1 183 ? 16.385 -4.953 -22.573 1.00 78.00 183 MET A C 1
ATOM 1462 O O . MET A 1 183 ? 17.419 -5.210 -23.185 1.00 78.00 183 MET A O 1
ATOM 1466 N N . HIS A 1 184 ? 15.336 -5.775 -22.573 1.00 78.81 184 HIS A N 1
ATOM 1467 C CA . HIS A 1 184 ? 15.338 -7.056 -23.273 1.00 78.81 184 HIS A CA 1
ATOM 1468 C C . HIS A 1 184 ? 15.637 -6.911 -24.774 1.00 78.81 184 HIS A C 1
ATOM 1470 O O . HIS A 1 184 ? 16.367 -7.709 -25.365 1.00 78.81 184 HIS A O 1
ATOM 1476 N N . HIS A 1 185 ? 15.060 -5.888 -25.414 1.00 76.19 185 HIS A N 1
ATOM 1477 C CA . HIS A 1 185 ? 15.295 -5.609 -26.829 1.00 76.19 185 HIS A CA 1
ATOM 1478 C C . HIS A 1 185 ? 16.758 -5.252 -27.118 1.00 76.19 185 HIS A C 1
ATOM 1480 O O . HIS A 1 185 ? 17.315 -5.810 -28.065 1.00 76.19 185 HIS A O 1
ATOM 1486 N N . LEU A 1 186 ? 17.372 -4.399 -26.291 1.00 71.81 186 LEU A N 1
ATOM 1487 C CA . LEU A 1 186 ? 18.789 -4.029 -26.406 1.00 71.81 186 LEU A CA 1
ATOM 1488 C C . LEU A 1 186 ? 19.695 -5.257 -26.289 1.00 71.81 186 LEU A C 1
ATOM 1490 O O . LEU A 1 186 ? 20.521 -5.520 -27.162 1.00 71.81 186 LEU A O 1
ATOM 1494 N N . TRP A 1 187 ? 19.451 -6.084 -25.276 1.00 69.56 187 TRP A N 1
ATOM 1495 C CA . TRP A 1 187 ? 20.203 -7.316 -25.065 1.00 69.56 187 TRP A CA 1
ATOM 1496 C C . TRP A 1 187 ? 20.092 -8.291 -26.249 1.00 69.56 187 TRP A C 1
ATOM 1498 O O . TRP A 1 187 ? 21.094 -8.800 -26.764 1.00 69.56 187 TRP A O 1
ATOM 1508 N N . LYS A 1 188 ? 18.868 -8.525 -26.743 1.00 67.81 188 LYS A N 1
ATOM 1509 C CA . LYS A 1 188 ? 18.608 -9.457 -27.852 1.00 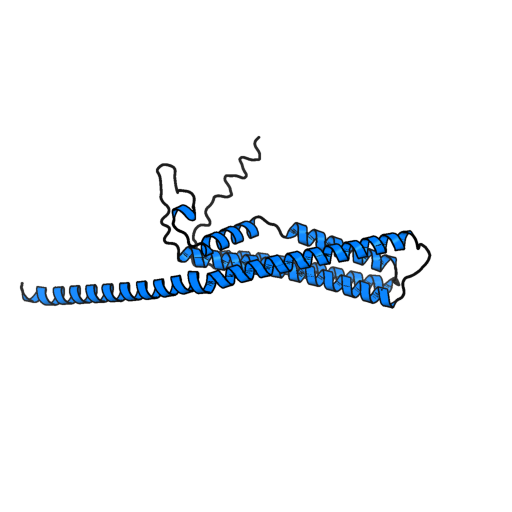67.81 188 LYS A CA 1
ATOM 1510 C C . LYS A 1 188 ? 19.263 -9.012 -29.163 1.00 67.81 188 LYS A C 1
ATOM 1512 O O . LYS A 1 188 ? 19.681 -9.874 -29.950 1.00 67.81 188 LYS A O 1
ATOM 1517 N N . GLN A 1 189 ? 19.305 -7.701 -29.408 1.00 65.94 189 GLN A N 1
ATOM 1518 C CA . GLN A 1 189 ? 19.944 -7.107 -30.583 1.00 65.94 189 GLN A CA 1
ATOM 1519 C C . GLN A 1 189 ? 21.461 -7.296 -30.559 1.00 65.94 189 GLN A C 1
ATOM 1521 O O . GLN A 1 189 ? 22.046 -7.520 -31.616 1.00 65.94 189 GLN A O 1
ATOM 1526 N N . GLN A 1 190 ? 22.080 -7.300 -29.377 1.00 60.78 190 GLN A N 1
ATOM 1527 C CA . GLN A 1 190 ? 23.532 -7.208 -29.279 1.00 60.78 190 GLN A CA 1
ATOM 1528 C C . GLN A 1 190 ? 24.272 -8.552 -29.238 1.00 60.78 190 GLN A C 1
ATOM 1530 O O . GLN A 1 190 ? 25.372 -8.600 -29.782 1.00 60.78 190 GLN A O 1
ATOM 1535 N N . ASN A 1 191 ? 23.732 -9.644 -28.658 1.00 58.28 191 ASN A N 1
ATOM 1536 C CA . ASN A 1 191 ? 24.664 -10.706 -28.224 1.00 58.28 191 ASN A CA 1
ATOM 1537 C C . ASN A 1 191 ? 24.298 -12.203 -28.267 1.00 58.28 191 ASN A C 1
ATOM 1539 O O . ASN A 1 191 ? 25.070 -12.985 -27.726 1.00 58.28 191 ASN A O 1
ATOM 1543 N N . MET A 1 192 ? 23.243 -12.681 -28.940 1.00 57.41 192 MET A N 1
ATOM 1544 C CA . MET A 1 192 ? 22.877 -14.106 -28.774 1.00 57.41 192 MET A CA 1
ATOM 1545 C C . MET A 1 192 ? 22.906 -15.018 -30.004 1.00 57.41 192 MET A C 1
ATOM 1547 O O . MET A 1 192 ? 22.263 -14.746 -31.023 1.00 57.41 192 MET A O 1
ATOM 1551 N N . GLU A 1 193 ? 23.520 -16.187 -29.804 1.00 60.09 193 GLU A N 1
ATOM 1552 C CA . GLU A 1 193 ? 23.303 -17.399 -30.594 1.00 60.09 193 GLU A CA 1
ATOM 1553 C C . GLU A 1 193 ? 21.835 -17.878 -30.471 1.00 60.09 193 GLU A C 1
ATOM 1555 O O . GLU A 1 193 ? 21.207 -17.728 -29.414 1.00 60.09 193 GLU A O 1
ATOM 1560 N N . PRO A 1 194 ? 21.236 -18.480 -31.518 1.00 65.12 194 PRO A N 1
ATOM 1561 C CA . PRO A 1 194 ? 19.805 -18.814 -31.554 1.00 65.12 194 PRO A CA 1
ATOM 1562 C C . PRO A 1 194 ? 19.295 -19.673 -30.382 1.00 65.12 194 PRO A C 1
ATOM 1564 O O . PRO A 1 194 ? 18.144 -19.530 -29.967 1.00 65.12 194 PRO A O 1
ATOM 1567 N N . ASN A 1 195 ? 20.138 -20.556 -29.838 1.00 68.56 195 ASN A N 1
ATOM 1568 C CA . ASN A 1 195 ? 19.756 -21.498 -28.784 1.00 68.56 195 ASN A CA 1
ATOM 1569 C C . ASN A 1 195 ? 19.588 -20.824 -27.408 1.00 68.56 195 ASN A C 1
ATOM 1571 O O . ASN A 1 195 ? 18.650 -21.123 -26.667 1.00 68.56 195 ASN A O 1
ATOM 1575 N N . GLU A 1 196 ? 20.451 -19.864 -27.076 1.00 64.50 196 GLU A N 1
ATOM 1576 C CA . GLU A 1 196 ? 20.393 -19.138 -25.803 1.00 64.50 196 GLU A CA 1
ATOM 1577 C C . GLU A 1 196 ? 19.224 -18.139 -25.776 1.00 64.50 196 GLU A C 1
ATOM 1579 O O . GLU A 1 196 ? 18.534 -18.022 -24.757 1.00 64.50 196 GLU A O 1
ATOM 1584 N N . ARG A 1 197 ? 18.893 -17.540 -26.936 1.00 65.19 197 ARG A N 1
ATOM 1585 C CA . ARG A 1 197 ? 17.677 -16.718 -27.126 1.00 65.19 197 ARG A CA 1
ATOM 1586 C C . ARG A 1 197 ? 16.413 -17.467 -26.722 1.00 65.19 197 ARG A C 1
ATOM 1588 O O . ARG A 1 197 ? 15.517 -16.903 -26.094 1.00 65.19 197 ARG A O 1
ATOM 1595 N N . MET A 1 198 ? 16.327 -18.740 -27.104 1.00 72.44 198 MET A N 1
ATOM 1596 C CA . MET A 1 198 ? 15.150 -19.563 -26.847 1.00 72.44 198 MET A CA 1
ATOM 1597 C C . MET A 1 198 ? 14.994 -19.883 -25.356 1.00 72.44 198 MET A C 1
ATOM 1599 O O . MET A 1 198 ? 13.873 -19.885 -24.847 1.00 72.44 198 MET A O 1
ATOM 1603 N N . LYS A 1 199 ? 16.098 -20.117 -24.636 1.00 76.12 199 LYS A N 1
ATOM 1604 C CA . LYS A 1 199 ? 16.072 -20.405 -23.196 1.00 76.12 199 LYS A CA 1
ATOM 1605 C C . LYS A 1 199 ? 15.628 -19.183 -22.382 1.00 76.12 199 LYS A C 1
ATOM 1607 O O . LYS A 1 199 ? 14.660 -19.284 -21.633 1.00 76.12 199 LYS A O 1
ATOM 1612 N N . ALA A 1 200 ? 16.233 -18.020 -22.614 1.00 67.38 200 ALA A N 1
ATOM 1613 C CA . ALA A 1 200 ? 15.888 -16.798 -21.887 1.00 67.38 200 ALA A CA 1
ATOM 1614 C C . ALA A 1 200 ? 14.451 -16.318 -22.152 1.00 67.38 200 ALA A C 1
ATOM 1616 O O . ALA A 1 200 ? 13.744 -15.925 -21.225 1.00 67.38 200 ALA A O 1
ATOM 1617 N N . SER A 1 201 ? 13.967 -16.422 -23.399 1.00 73.69 201 SER A N 1
ATOM 1618 C CA . SER A 1 201 ? 12.564 -16.115 -23.720 1.00 73.69 201 SER A CA 1
ATOM 1619 C C . SER A 1 201 ? 11.595 -16.998 -22.929 1.00 73.69 201 SER A C 1
ATOM 1621 O O . SER A 1 201 ? 10.561 -16.518 -22.461 1.00 73.69 201 SER A O 1
ATOM 1623 N N . ARG A 1 202 ? 11.919 -18.287 -22.760 1.00 82.12 202 ARG A N 1
ATOM 1624 C CA . ARG A 1 202 ? 11.094 -19.221 -21.982 1.00 82.12 202 ARG A CA 1
ATOM 1625 C C . ARG A 1 202 ? 11.088 -18.874 -20.497 1.00 82.12 202 ARG A C 1
ATOM 1627 O O . ARG A 1 202 ? 10.009 -18.893 -19.901 1.00 82.12 202 ARG A O 1
ATOM 1634 N N . ASP A 1 203 ? 12.247 -18.546 -19.929 1.00 77.81 203 ASP A N 1
ATOM 1635 C CA . ASP A 1 203 ? 12.388 -18.184 -18.515 1.00 77.81 203 ASP A CA 1
ATOM 1636 C C . ASP A 1 203 ? 11.628 -16.885 -18.204 1.00 77.81 203 ASP A C 1
ATOM 1638 O O . ASP A 1 203 ? 10.841 -16.840 -17.255 1.00 77.81 203 ASP A O 1
ATOM 1642 N N . ARG A 1 204 ? 11.740 -15.872 -19.074 1.00 73.31 204 ARG A N 1
ATOM 1643 C CA . ARG A 1 204 ? 10.975 -14.619 -18.982 1.00 73.31 204 ARG A CA 1
ATOM 1644 C C . ARG A 1 204 ? 9.472 -14.861 -19.037 1.00 73.31 204 ARG A C 1
ATOM 1646 O O . ARG A 1 204 ? 8.729 -14.381 -18.183 1.00 73.31 204 ARG A O 1
ATOM 1653 N N . ASP A 1 205 ? 8.999 -15.614 -20.028 1.00 81.62 205 ASP A N 1
ATOM 1654 C CA . ASP A 1 205 ? 7.570 -15.882 -20.181 1.00 81.62 205 ASP A CA 1
ATOM 1655 C C . ASP A 1 205 ? 7.023 -16.718 -19.014 1.00 81.62 205 ASP A C 1
ATOM 1657 O O . ASP A 1 205 ? 5.883 -16.519 -18.587 1.00 81.62 205 ASP A O 1
ATOM 1661 N N . ALA A 1 206 ? 7.825 -17.634 -18.461 1.00 87.00 206 ALA A N 1
ATOM 1662 C CA . ALA A 1 206 ? 7.483 -18.347 -17.235 1.00 87.00 206 ALA A CA 1
ATOM 1663 C C . ALA A 1 206 ? 7.352 -17.381 -16.049 1.00 87.00 206 ALA A C 1
ATOM 1665 O O . ALA A 1 206 ? 6.362 -17.450 -15.315 1.00 87.00 206 ALA A O 1
ATOM 1666 N N . TRP A 1 207 ? 8.282 -16.436 -15.914 1.00 78.31 207 TRP A N 1
ATOM 1667 C CA . TRP A 1 207 ? 8.265 -15.436 -14.851 1.00 78.31 207 TRP A CA 1
ATOM 1668 C C . TRP A 1 207 ? 7.069 -14.478 -14.971 1.00 78.31 207 TRP A C 1
ATOM 1670 O O . TRP A 1 207 ? 6.342 -14.261 -14.002 1.00 78.31 207 TRP A O 1
ATOM 1680 N N . LEU A 1 208 ? 6.771 -13.983 -16.177 1.00 75.31 208 LEU A N 1
ATOM 1681 C CA . LEU A 1 208 ? 5.599 -13.143 -16.454 1.00 75.31 208 LEU A CA 1
ATOM 1682 C C . LEU A 1 208 ? 4.280 -13.865 -16.146 1.00 75.31 208 LEU A C 1
ATOM 1684 O O . LEU A 1 208 ? 3.343 -13.258 -15.618 1.00 75.31 208 LEU A O 1
ATOM 1688 N N . ARG A 1 209 ? 4.190 -15.167 -16.448 1.00 84.94 209 ARG A N 1
ATOM 1689 C CA . ARG A 1 209 ? 3.032 -15.992 -16.068 1.00 84.94 209 ARG A CA 1
ATOM 1690 C C . ARG A 1 209 ? 2.905 -16.108 -14.550 1.00 84.94 209 ARG A C 1
ATOM 1692 O O . ARG A 1 209 ? 1.810 -15.892 -14.029 1.00 84.94 209 ARG A O 1
ATOM 1699 N N . ALA A 1 210 ? 4.004 -16.382 -13.848 1.00 84.38 210 ALA A N 1
ATOM 1700 C CA . ALA A 1 210 ? 4.023 -16.469 -12.389 1.00 84.38 210 ALA A CA 1
ATOM 1701 C C . ALA A 1 210 ? 3.603 -15.144 -11.729 1.00 84.38 210 ALA A C 1
ATOM 1703 O O . ALA A 1 210 ? 2.768 -15.145 -10.824 1.00 84.38 210 ALA A O 1
ATOM 1704 N N . LEU A 1 211 ? 4.096 -14.010 -12.235 1.00 72.75 211 LEU A N 1
ATOM 1705 C CA . LEU A 1 211 ? 3.718 -12.670 -11.783 1.00 72.75 211 LEU A CA 1
ATOM 1706 C C . LEU A 1 211 ? 2.211 -12.422 -11.944 1.00 72.75 211 LEU A C 1
ATOM 1708 O O . LEU A 1 211 ? 1.533 -12.049 -10.983 1.00 72.75 211 LEU A O 1
ATOM 1712 N N . LYS A 1 212 ? 1.667 -12.671 -13.143 1.00 76.75 212 LYS A N 1
ATOM 1713 C CA . LYS A 1 212 ? 0.227 -12.516 -13.416 1.00 76.75 212 LYS A CA 1
ATOM 1714 C C . LYS A 1 212 ? -0.617 -13.404 -12.507 1.00 76.75 212 LYS A C 1
ATOM 1716 O O . LYS A 1 212 ? -1.677 -12.982 -12.047 1.00 76.75 212 LYS A O 1
ATOM 1721 N N . GLN A 1 213 ? -0.163 -14.625 -12.237 1.00 83.06 213 GLN A N 1
ATOM 1722 C CA . GLN A 1 213 ? -0.863 -15.542 -11.346 1.00 83.06 213 GLN A CA 1
ATOM 1723 C C . GLN A 1 213 ? -0.814 -15.082 -9.885 1.00 83.06 213 GLN A C 1
ATOM 1725 O O . GLN A 1 213 ? -1.847 -15.098 -9.218 1.00 83.06 213 GLN A O 1
ATOM 1730 N N . LYS A 1 214 ? 0.339 -14.598 -9.411 1.00 76.00 214 LYS A N 1
ATOM 1731 C CA . LYS A 1 214 ? 0.498 -14.041 -8.061 1.00 76.00 214 LYS A CA 1
ATOM 1732 C C . LYS A 1 214 ? -0.398 -12.819 -7.848 1.00 76.00 214 LYS A C 1
ATOM 1734 O O . LYS A 1 214 ? -1.119 -12.767 -6.858 1.00 76.00 214 LYS A O 1
ATOM 1739 N N . SER A 1 215 ? -0.434 -11.896 -8.811 1.00 67.81 215 SER A N 1
ATOM 1740 C CA . SER A 1 215 ? -1.324 -10.724 -8.785 1.00 67.81 215 SER A CA 1
ATOM 1741 C C . SER A 1 215 ? -2.806 -11.122 -8.688 1.00 67.81 215 SER A C 1
ATOM 1743 O O . SER A 1 215 ? -3.531 -10.618 -7.828 1.00 67.81 215 SER A O 1
ATOM 1745 N N . LYS A 1 216 ? -3.243 -12.099 -9.498 1.00 74.12 216 LYS A N 1
ATOM 1746 C CA . LYS A 1 216 ? -4.611 -12.644 -9.437 1.00 74.12 216 LYS A CA 1
ATOM 1747 C C . LYS A 1 216 ? -4.917 -13.332 -8.105 1.00 74.12 216 LYS A C 1
ATOM 1749 O O . LYS A 1 216 ? -6.034 -13.210 -7.617 1.00 74.12 216 LYS A O 1
ATOM 1754 N N . SER A 1 217 ? -3.960 -14.063 -7.532 1.00 76.69 217 SER A N 1
ATOM 1755 C CA . SER A 1 217 ? -4.125 -14.726 -6.232 1.00 76.69 217 SER A CA 1
ATOM 1756 C C . SER A 1 217 ? -4.330 -13.710 -5.113 1.00 76.69 217 SER A C 1
ATOM 1758 O O . SER A 1 217 ? -5.275 -13.845 -4.348 1.00 76.69 217 SER A O 1
ATOM 1760 N N . ILE A 1 218 ? -3.503 -12.660 -5.076 1.00 70.50 218 ILE A N 1
ATOM 1761 C CA . ILE A 1 218 ? -3.599 -11.584 -4.080 1.00 70.50 218 ILE A CA 1
ATOM 1762 C C . ILE A 1 218 ? -4.951 -10.865 -4.186 1.00 70.50 218 ILE A C 1
ATOM 1764 O O . ILE A 1 218 ? -5.600 -10.626 -3.171 1.00 70.50 218 ILE A O 1
ATOM 1768 N N . HIS A 1 219 ? -5.419 -10.576 -5.406 1.00 62.31 219 HIS A N 1
ATOM 1769 C CA . HIS A 1 219 ? -6.749 -9.991 -5.614 1.00 62.31 219 HIS A CA 1
ATOM 1770 C C . HIS A 1 219 ? -7.878 -10.894 -5.089 1.00 62.31 219 HIS A C 1
ATOM 1772 O O . HIS A 1 219 ? -8.778 -10.414 -4.407 1.00 62.31 219 HIS A O 1
ATOM 1778 N N . ARG A 1 220 ? -7.817 -12.207 -5.353 1.00 73.25 220 ARG A N 1
ATOM 1779 C CA . ARG A 1 220 ? -8.816 -13.172 -4.855 1.00 73.25 220 ARG A CA 1
ATOM 1780 C C . ARG A 1 220 ? -8.797 -13.303 -3.335 1.00 73.25 220 ARG A C 1
ATOM 1782 O O . ARG A 1 220 ? -9.854 -13.382 -2.722 1.00 73.25 220 ARG A O 1
ATOM 1789 N N . GLU A 1 221 ? -7.613 -13.331 -2.733 1.00 70.19 221 GLU A N 1
ATOM 1790 C CA . GLU A 1 221 ? -7.452 -13.407 -1.281 1.00 70.19 221 GLU A CA 1
ATOM 1791 C C . GLU A 1 221 ? -8.025 -12.154 -0.607 1.00 70.19 221 GLU A C 1
ATOM 1793 O O . GLU A 1 221 ? -8.796 -12.259 0.346 1.00 70.19 221 GLU A O 1
ATOM 1798 N N . MET A 1 222 ? -7.775 -10.975 -1.184 1.00 57.47 222 MET A N 1
ATOM 1799 C CA . MET A 1 222 ? -8.402 -9.722 -0.759 1.00 57.47 222 MET A CA 1
ATOM 1800 C C . MET A 1 222 ? -9.935 -9.789 -0.830 1.00 57.47 222 MET A C 1
ATOM 1802 O O . MET A 1 222 ? -10.610 -9.373 0.112 1.00 57.47 222 MET A O 1
ATOM 1806 N N . ASP A 1 223 ? -10.501 -10.317 -1.914 1.00 62.88 223 ASP A N 1
ATOM 1807 C CA . ASP A 1 223 ? -11.956 -10.442 -2.043 1.00 62.88 223 ASP A CA 1
ATOM 1808 C C . ASP A 1 223 ? -12.545 -11.477 -1.071 1.00 62.88 223 ASP A C 1
ATOM 1810 O O . ASP A 1 223 ? -13.645 -11.278 -0.558 1.00 62.88 223 ASP A O 1
ATOM 1814 N N . SER A 1 224 ? -11.796 -12.531 -0.732 1.00 64.50 224 SER A N 1
ATOM 1815 C CA . SER A 1 224 ? -12.203 -13.511 0.283 1.00 64.50 224 SER A CA 1
ATOM 1816 C C . SER A 1 224 ? -12.194 -12.940 1.703 1.00 64.50 224 SER A C 1
ATOM 1818 O O . SER A 1 224 ? -13.111 -13.210 2.478 1.00 64.50 224 SER A O 1
ATOM 1820 N N . LEU A 1 225 ? -11.221 -12.079 2.024 1.00 54.94 225 LEU A N 1
ATOM 1821 C CA . LEU A 1 225 ? -11.148 -11.399 3.315 1.00 54.94 225 LEU A CA 1
ATOM 1822 C C . LEU A 1 225 ? -12.301 -10.410 3.494 1.00 54.94 225 LEU A C 1
ATOM 1824 O O . LEU A 1 225 ? -12.800 -10.277 4.602 1.00 54.94 225 LEU A O 1
ATOM 1828 N N . LYS A 1 226 ? -12.800 -9.777 2.423 1.00 53.22 226 LYS A N 1
ATOM 1829 C CA . LYS A 1 226 ? -14.033 -8.969 2.502 1.00 53.22 226 LYS A CA 1
ATOM 1830 C C . LYS A 1 226 ? -15.258 -9.802 2.905 1.00 53.22 226 LYS A C 1
ATOM 1832 O O . LYS A 1 226 ? -16.164 -9.265 3.530 1.00 53.22 226 LYS A O 1
ATOM 1837 N N . GLY A 1 227 ? -15.292 -11.091 2.556 1.00 43.81 227 GLY A N 1
ATOM 1838 C CA . GLY A 1 227 ? -16.389 -12.009 2.884 1.00 43.81 227 GLY A CA 1
ATOM 1839 C C . GLY A 1 227 ? -16.290 -12.671 4.264 1.00 43.81 227 GLY A C 1
ATOM 1840 O O . GLY A 1 227 ? -17.280 -13.223 4.734 1.00 43.81 227 GLY A O 1
ATOM 1841 N N . SER A 1 228 ? -15.123 -12.627 4.921 1.00 39.38 228 SER A N 1
ATOM 1842 C CA . SER A 1 228 ? -14.884 -13.274 6.221 1.00 39.38 228 SER A CA 1
ATOM 1843 C C . SER A 1 228 ? -14.993 -12.329 7.420 1.00 39.38 228 SER A C 1
ATOM 1845 O O . SER A 1 228 ? -14.737 -12.749 8.550 1.00 39.38 228 SER A O 1
ATOM 1847 N N . TRP A 1 229 ? -15.314 -11.050 7.206 1.00 34.06 229 TRP A N 1
ATOM 1848 C CA . TRP A 1 229 ? -15.559 -10.129 8.314 1.00 34.06 229 TRP A CA 1
ATOM 1849 C C . TRP A 1 229 ? -16.876 -10.547 8.989 1.00 34.06 229 TRP A C 1
ATOM 1851 O O . TRP A 1 229 ? -17.881 -10.697 8.292 1.00 34.06 229 TRP A O 1
ATOM 1861 N N . PRO A 1 230 ? -16.899 -10.772 10.319 1.00 34.59 230 PRO A N 1
ATOM 1862 C CA . PRO A 1 230 ? -18.127 -11.059 11.054 1.00 34.59 230 PRO A CA 1
ATOM 1863 C C . PRO A 1 230 ? -19.215 -10.055 10.670 1.00 34.59 230 PRO A C 1
ATOM 1865 O O . PRO A 1 230 ? -18.917 -8.870 10.543 1.00 34.59 230 PRO A O 1
ATOM 1868 N N . SER A 1 231 ? -20.477 -10.475 10.549 1.00 42.28 231 SER A N 1
ATOM 1869 C CA . SER A 1 231 ? -21.597 -9.563 10.254 1.00 42.28 231 SER A CA 1
ATOM 1870 C C . SER A 1 231 ? -21.724 -8.397 11.254 1.00 42.28 231 SER A C 1
ATOM 1872 O O . SER A 1 231 ? -22.349 -7.395 10.935 1.00 42.28 231 SER A O 1
ATOM 1874 N N . CYS A 1 232 ? -21.071 -8.475 12.420 1.00 32.94 232 CYS A N 1
ATOM 1875 C CA . CYS A 1 232 ? -20.953 -7.386 13.399 1.00 32.94 232 CYS A CA 1
ATOM 1876 C C . CYS A 1 232 ? -19.866 -6.333 13.073 1.00 32.94 232 CYS A C 1
ATOM 1878 O O . CYS A 1 232 ? -19.808 -5.301 13.730 1.00 32.94 232 CYS A O 1
ATOM 1880 N N . LEU A 1 233 ? -19.001 -6.586 12.084 1.00 33.88 233 LEU A N 1
ATOM 1881 C CA . LEU A 1 233 ? -18.004 -5.659 11.525 1.00 33.88 233 LEU A CA 1
ATOM 1882 C C . LEU A 1 233 ? -18.351 -5.227 10.091 1.00 33.88 233 LEU A C 1
ATOM 1884 O O . LEU A 1 233 ? -17.593 -4.477 9.474 1.00 33.88 233 LEU A O 1
ATOM 1888 N N . ALA A 1 234 ? -19.502 -5.659 9.569 1.00 33.38 234 ALA A N 1
ATOM 1889 C CA . ALA A 1 234 ? -20.086 -5.118 8.352 1.00 33.38 234 ALA A CA 1
ATOM 1890 C C . ALA A 1 234 ? -20.646 -3.717 8.639 1.00 33.38 234 ALA A C 1
ATOM 1892 O O . ALA A 1 234 ? -21.853 -3.494 8.647 1.00 33.38 234 ALA A O 1
ATOM 1893 N N . ILE A 1 235 ? -19.757 -2.754 8.889 1.00 35.91 235 ILE A N 1
ATOM 1894 C CA . ILE A 1 235 ? -20.108 -1.355 8.676 1.00 35.91 235 ILE A CA 1
ATOM 1895 C C . ILE A 1 235 ? -20.379 -1.263 7.173 1.00 35.91 235 ILE A C 1
ATOM 1897 O O . ILE A 1 235 ? -19.489 -1.613 6.389 1.00 35.91 235 ILE A O 1
ATOM 1901 N N . PRO A 1 236 ? -21.588 -0.869 6.741 1.00 32.91 236 PRO A N 1
ATOM 1902 C CA . PRO A 1 236 ? -21.846 -0.675 5.330 1.00 32.91 236 PRO A CA 1
ATOM 1903 C C . PRO A 1 236 ? -20.816 0.334 4.833 1.00 32.91 236 PRO A C 1
ATOM 1905 O O . PRO A 1 236 ? -20.787 1.483 5.273 1.00 32.91 236 PRO A O 1
ATOM 1908 N N . VAL A 1 237 ? -19.931 -0.110 3.939 1.00 37.94 237 VAL A N 1
ATOM 1909 C CA . VAL A 1 237 ? -19.186 0.804 3.080 1.00 37.94 237 VAL A CA 1
ATOM 1910 C C . VAL A 1 237 ? -20.265 1.636 2.404 1.00 37.94 237 VAL A C 1
ATOM 1912 O O . VAL A 1 237 ? -21.032 1.112 1.596 1.00 37.94 237 VAL A O 1
ATOM 1915 N N . PHE A 1 238 ? -20.405 2.888 2.843 1.00 32.09 238 PHE A N 1
ATOM 1916 C CA . PHE A 1 238 ? -21.465 3.775 2.392 1.00 32.09 238 PHE A CA 1
ATOM 1917 C C . PHE A 1 238 ? -21.544 3.744 0.858 1.00 32.09 238 PHE A C 1
ATOM 1919 O O . PHE A 1 238 ? -20.513 3.878 0.186 1.00 32.09 238 PHE A O 1
ATOM 1926 N N . PRO A 1 239 ? -22.744 3.603 0.274 1.00 33.28 239 PRO A N 1
ATOM 1927 C CA . PRO A 1 239 ? -22.935 3.617 -1.166 1.00 33.28 239 PRO A CA 1
ATOM 1928 C C . PRO A 1 239 ? -22.862 5.063 -1.677 1.00 33.28 239 PRO A C 1
ATOM 1930 O O . PRO A 1 239 ? -23.852 5.612 -2.139 1.00 33.28 239 PRO A O 1
ATOM 1933 N N . PHE A 1 240 ? -21.696 5.710 -1.594 1.00 37.34 240 PHE A N 1
ATOM 1934 C CA . PHE A 1 240 ? -21.522 7.082 -2.096 1.00 37.34 240 PHE A CA 1
ATOM 1935 C C . PHE A 1 240 ? -20.864 7.150 -3.484 1.00 37.34 240 PHE A C 1
ATOM 1937 O O . PHE A 1 240 ? -20.819 8.211 -4.101 1.00 37.34 240 PHE A O 1
ATOM 1944 N N . ILE A 1 241 ? -20.398 6.020 -4.030 1.00 38.12 241 ILE A N 1
ATOM 1945 C CA . ILE A 1 241 ? -19.644 6.012 -5.298 1.00 38.12 241 ILE A CA 1
ATOM 1946 C C . ILE A 1 241 ? -20.529 5.732 -6.529 1.00 38.12 241 ILE A C 1
ATOM 1948 O O . ILE A 1 241 ? -20.189 6.157 -7.630 1.00 38.12 241 ILE A O 1
ATOM 1952 N N . ASN A 1 242 ? -21.725 5.149 -6.381 1.00 30.34 242 ASN A N 1
ATOM 1953 C CA . ASN A 1 242 ? -22.578 4.865 -7.550 1.00 30.34 242 ASN A CA 1
ATOM 1954 C C . ASN A 1 242 ? -23.435 6.054 -8.031 1.00 30.34 242 ASN A C 1
ATOM 1956 O O . ASN A 1 242 ? -24.001 5.998 -9.122 1.00 30.34 242 ASN A O 1
ATOM 1960 N N . GLY A 1 243 ? -23.522 7.138 -7.249 1.00 30.95 243 GLY A N 1
ATOM 1961 C CA . GLY A 1 243 ? -24.303 8.331 -7.603 1.00 30.95 243 GLY A CA 1
ATOM 1962 C C . GLY A 1 243 ? -23.562 9.334 -8.491 1.00 30.95 243 GLY A C 1
ATOM 1963 O O . GLY A 1 243 ? -24.195 10.023 -9.285 1.00 30.95 243 GLY A O 1
ATOM 1964 N N . ARG A 1 244 ? -22.224 9.395 -8.413 1.00 31.48 244 ARG A N 1
ATOM 1965 C CA . ARG A 1 244 ? -21.427 10.413 -9.126 1.00 31.48 244 ARG A CA 1
ATOM 1966 C C . ARG A 1 244 ? -20.882 9.973 -10.483 1.00 31.48 244 ARG A C 1
ATOM 1968 O O . ARG A 1 244 ? -20.544 10.829 -11.290 1.00 31.48 244 ARG A O 1
ATOM 1975 N N . LEU A 1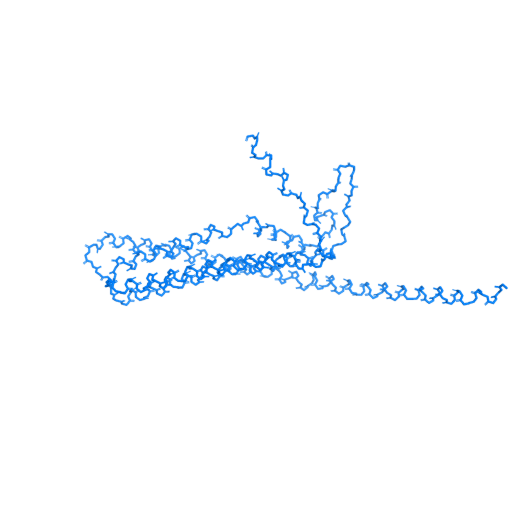 245 ? -20.865 8.672 -10.786 1.00 32.25 245 LEU A N 1
ATOM 1976 C CA . LEU A 1 245 ? -20.468 8.200 -12.120 1.00 32.25 245 LEU A CA 1
ATOM 1977 C C . LEU A 1 245 ? -21.581 8.360 -13.176 1.00 32.25 245 LEU A C 1
ATOM 1979 O O . LEU A 1 245 ? -21.290 8.371 -14.365 1.00 32.25 245 LEU A O 1
ATOM 1983 N N . LYS A 1 246 ? -22.850 8.530 -12.768 1.00 33.72 246 LYS A N 1
ATOM 1984 C CA . LYS A 1 246 ? -23.984 8.732 -13.695 1.00 33.72 246 LYS A CA 1
ATOM 1985 C C . LYS A 1 246 ? -24.267 10.195 -14.056 1.00 33.72 246 LYS A C 1
ATOM 1987 O O . LYS A 1 246 ? -25.039 10.428 -14.985 1.00 33.72 246 LYS A O 1
ATOM 1992 N N . SER A 1 247 ? -23.661 11.161 -13.361 1.00 35.03 247 SER A N 1
ATOM 1993 C CA . SER A 1 247 ? -23.814 12.596 -13.653 1.00 35.03 247 SER A CA 1
ATOM 1994 C C . SER A 1 247 ? -22.668 13.185 -14.483 1.00 35.03 247 SER A C 1
ATOM 1996 O O . SER A 1 247 ? -22.770 14.324 -14.900 1.00 35.03 247 SER A O 1
ATOM 1998 N N . MET A 1 248 ? -21.599 12.425 -14.751 1.00 33.25 248 MET A N 1
ATOM 1999 C CA . MET A 1 248 ? -20.475 12.834 -15.620 1.00 33.25 248 MET A CA 1
ATOM 2000 C C . MET A 1 248 ? -20.479 12.136 -16.993 1.00 33.25 248 MET A C 1
ATOM 2002 O O . MET A 1 248 ? -19.502 12.195 -17.727 1.00 33.25 248 MET A O 1
ATOM 2006 N N . GLN A 1 249 ? -21.578 11.461 -17.342 1.00 36.94 249 GLN A N 1
ATOM 2007 C CA . GLN A 1 249 ? -21.818 10.887 -18.675 1.00 36.94 249 GLN A CA 1
ATOM 2008 C C . GLN A 1 249 ? -23.057 11.492 -19.354 1.00 36.94 249 GLN A C 1
ATOM 2010 O O . GLN A 1 249 ? -23.604 10.892 -20.279 1.00 36.94 249 GLN A O 1
ATOM 2015 N N . ARG A 1 250 ? -23.546 12.645 -18.879 1.00 39.72 250 ARG A N 1
ATOM 2016 C CA . ARG A 1 250 ? -24.736 13.286 -19.452 1.00 39.72 250 ARG A CA 1
ATOM 2017 C C . ARG A 1 250 ? -24.663 14.794 -19.678 1.00 39.72 250 ARG A C 1
ATOM 2019 O O . ARG A 1 250 ? -25.706 15.354 -19.984 1.00 39.72 250 ARG A O 1
ATOM 2026 N N . ASP A 1 251 ? -23.466 15.371 -19.644 1.00 36.84 251 ASP A N 1
ATOM 2027 C CA . ASP A 1 251 ? -23.184 16.700 -20.198 1.00 36.84 251 ASP A CA 1
ATOM 2028 C C . ASP A 1 251 ? -21.987 16.607 -21.153 1.00 36.84 251 ASP A C 1
ATOM 2030 O O . ASP A 1 251 ? -20.999 15.929 -20.775 1.00 36.84 251 ASP A O 1
#

Foldseek 3Di:
DVVVVVVVVVVVVVVVVVVVVVVVVVVVVLVVVCCCQAPPVVVVVVVVVVVVVVVVVVVVVVVVVVVVVLVVVVVVCVVCPDDFDDPVVLVVLLVVLVVLLVVLLVVLVVLLVQLVVLVVQLLVLVVSQPDDQDQDPVGGDPDDCVVRVRDPSNVVSVVSNVVSVPDDCVVVSVVSVVSSVSSVVSSVVRDDDPVVVVVSVVVVVVSVVVSVVVSVVSVVVVVVVVVPDPPVSCPPPDPPPVPPVVVVVPD

pLDDT: mean 75.0, std 18.1, range [30.34, 96.38]

Nearest PDB structures (foldseek):
  6rwb-assembly1_C  TM=2.948E-01  e=1.064E+00  Yersinia pseudotuberculosis
  6ixg-assembly1_A  TM=2.588E-01  e=1.190E+00  Homo sapiens
  5nnv-assembly4_D  TM=2.241E-01  e=1.330E+00  Bacillus subtilis subsp. subtilis str. 168
  6rw8-assembly1_A  TM=2.747E-01  e=2.602E+00  Xenorhabdus nematophila

Solvent-accessible surface area (backbone atoms only — not comparable to full-atom values): 14460 Å² total; per-residue (Å²): 122,75,82,65,50,59,62,53,52,51,51,52,54,49,51,55,48,54,51,52,52,50,51,54,52,53,53,53,52,50,53,53,50,51,44,47,51,65,69,55,43,35,58,52,54,53,53,50,52,55,50,51,54,52,52,51,53,55,48,52,53,52,50,54,53,50,50,53,53,53,53,50,52,51,52,50,53,71,72,43,83,88,69,75,68,59,72,71,59,51,55,53,50,50,52,51,35,52,50,46,52,51,46,53,53,50,49,57,50,48,54,50,50,50,49,52,51,35,46,53,51,34,54,58,48,51,75,73,52,91,73,78,80,55,71,48,102,91,42,73,57,79,91,48,56,81,81,67,69,55,54,67,60,49,54,53,34,44,53,51,37,50,51,50,72,70,54,69,65,57,65,59,53,51,52,52,50,50,52,34,50,54,50,49,51,55,50,63,74,53,70,67,60,76,69,60,52,55,52,54,54,50,54,51,53,51,50,54,51,51,47,55,49,51,55,52,48,54,53,52,51,54,56,50,54,69,69,66,54,55,82,92,68,63,68,75,78,71,86,69,69,77,67,61,66,66,67,72,75,75,119

Radius of gyration: 29.19 Å; Cα contacts (8 Å, |Δi|>4): 71; chains: 1; bounding box: 77×40×92 Å